Protein AF-A0A2M7RJW5-F1 (afdb_monomer)

Radius of gyration: 34.17 Å; Cα contacts (8 Å, |Δi|>4): 296; chains: 1; bounding box: 87×55×92 Å

Secondary structure (DSSP, 8-state):
------PPP-------------------------------S--HHHHHHHHHHTT--PPPPHHHHHHHHHHHHHHHHHHHHHHHHHHHHHHHHHHHT-HHHHGGG-HHHHHHHHHHS-HHHHHHHHHHHHHHHHHHHHSGGGTTS-HHHHHHHHHHHHHHHHHHHHHTTHHHHHHHHHHTTTTGGGHHHHHHHH-----BTTEEEEEEEEEETTTTEEEEE-TT--EEEEEEEEEEEESS---TT-EEEEEEEEETTEEEEEEEEE--TTTS-THHHHTT--

Organism: NCBI:txid2014248

Foldseek 3Di:
DDDDDDDDDDDPPPDPPDDDPPPPPPPDDDDPPPDDDDDVPDPVVVVVVVCVVVVVDDDDDPVVVVCVVVVLVVVLVVLLVVLLVLLLLQVLLLLQLLLVVLCVLPPLSVVSSVVSRPVVSVVVSLVSLLVSLVSCCVDPNCVPPDSVVSSVVSVVVSVVSSVVVNVVCVVVVVLVCLVVVNPPPCVVVSCVSVPPPQVDQFKFKFAWADDDPVQQWTFTQGLQRDTFIEHEDPQAAEPDDDDHGFIKMFTAGDDPRHTYGNYIDTDDCVSVVVVSRVVSVD

Solvent-accessible surface area (backbone atoms only — not comparable to full-atom values): 16457 Å² total; per-residue (Å²): 138,90,81,78,89,81,87,77,84,85,80,81,77,80,76,78,79,73,80,82,80,77,80,78,78,76,80,69,76,84,77,81,80,80,83,79,80,85,63,94,60,82,57,64,63,59,59,49,52,53,40,57,73,66,62,72,63,76,82,75,58,70,64,60,60,52,48,57,55,50,55,47,53,52,51,51,52,51,50,52,53,49,28,34,52,42,41,21,48,46,52,46,42,50,63,62,63,51,37,66,65,35,44,77,63,42,74,69,15,43,57,54,31,58,72,69,48,64,56,69,51,49,51,50,25,51,51,42,50,51,51,51,44,54,55,48,44,75,38,78,90,36,65,90,57,59,67,67,60,56,47,53,52,50,51,53,52,41,50,54,51,16,54,54,48,58,72,70,49,54,64,57,54,49,41,52,40,22,72,72,58,75,43,62,90,49,25,70,62,41,47,66,49,65,49,74,75,48,84,43,69,43,35,43,53,30,35,29,69,43,73,44,78,89,76,35,35,30,39,24,38,34,67,87,68,48,79,38,41,38,35,46,53,97,82,31,47,67,78,38,87,84,49,72,70,36,37,35,41,31,37,38,40,66,49,101,82,27,32,46,30,52,24,36,33,66,47,55,63,80,74,54,57,54,70,61,54,57,67,50,78,106

Sequence (282 aa):
MKTTERINPVRSSRRGIKPRVRYSFKHSPPQQATGYSASNGINIADKIIDKINTGKVKPESKNTVVFRKISFKIGLGFLVLLAIMVFSLVIFFVIEQSSLSALSFGSKGIIVFLKELPFSWLIFSLLLTVLVTIIVRKYTLAYRKSFKRTLTTMVIILILIGVFFSFTGFQEALAAKAAEGKLGFLKPVYQRALSCDFDRDYLLIGKVISIDKENGIAQVITKDHSKINLTWTPETKIISVPKQGDFFLALGYKQENGFVAQGIRKVTLSAIKNRCFNQALK

Structure (mmCIF, N/CA/C/O backbone):
data_AF-A0A2M7RJW5-F1
#
_entry.id   AF-A0A2M7RJW5-F1
#
loop_
_atom_site.group_PDB
_atom_site.id
_atom_site.type_symbol
_atom_site.label_atom_id
_atom_site.label_alt_id
_atom_site.label_comp_id
_atom_site.label_asym_id
_atom_site.label_entity_id
_atom_site.label_seq_id
_atom_site.pdbx_PDB_ins_code
_atom_site.Cartn_x
_atom_site.Cartn_y
_atom_site.Cartn_z
_atom_site.occupancy
_atom_site.B_iso_or_equiv
_atom_site.auth_seq_id
_atom_site.auth_comp_id
_atom_site.auth_asym_id
_atom_site.auth_atom_id
_atom_site.pdbx_PDB_model_num
ATOM 1 N N . MET A 1 1 ? 31.264 32.965 43.117 1.00 46.03 1 MET A N 1
ATOM 2 C CA . MET A 1 1 ? 30.268 34.048 42.967 1.00 46.03 1 MET A CA 1
ATOM 3 C C . MET A 1 1 ? 29.032 33.677 43.768 1.00 46.03 1 MET A C 1
ATOM 5 O O . MET A 1 1 ? 28.435 32.647 43.495 1.00 46.03 1 MET A O 1
ATOM 9 N N . LYS A 1 2 ? 28.739 34.454 44.817 1.00 56.97 2 LYS A N 1
ATOM 10 C CA . LYS A 1 2 ? 27.543 34.335 45.660 1.00 56.97 2 LYS A CA 1
ATOM 11 C C . LYS A 1 2 ? 26.360 34.947 44.910 1.00 56.97 2 LYS A C 1
ATOM 13 O O . LYS A 1 2 ? 26.492 36.066 44.418 1.00 56.97 2 LYS A O 1
ATOM 18 N N . THR A 1 3 ? 25.217 34.271 44.859 1.00 54.88 3 THR A N 1
ATOM 19 C CA . THR A 1 3 ? 23.964 34.925 44.467 1.00 54.88 3 THR A CA 1
ATOM 20 C C . THR A 1 3 ? 22.834 34.452 45.364 1.00 54.88 3 THR A C 1
ATOM 22 O O . THR A 1 3 ? 22.684 33.271 45.657 1.00 54.88 3 THR A O 1
ATOM 25 N N . THR A 1 4 ? 22.141 35.456 45.867 1.00 60.88 4 THR A N 1
ATOM 26 C CA . THR A 1 4 ? 21.354 35.509 47.085 1.00 60.88 4 THR A CA 1
ATOM 27 C C . THR A 1 4 ? 19.938 34.984 46.875 1.00 60.88 4 THR A C 1
ATOM 29 O O . THR A 1 4 ? 19.325 35.206 45.833 1.00 60.88 4 THR A O 1
ATOM 32 N N . GLU A 1 5 ? 19.425 34.341 47.921 1.00 59.72 5 GLU A N 1
ATOM 33 C CA . GLU A 1 5 ? 18.014 34.080 48.208 1.00 59.72 5 GLU A CA 1
ATOM 34 C C . GLU A 1 5 ? 17.059 35.220 47.810 1.00 59.72 5 GLU A C 1
ATOM 36 O O . GLU A 1 5 ? 17.275 36.388 48.141 1.00 59.72 5 GLU A O 1
ATOM 41 N N . ARG A 1 6 ? 15.911 34.850 47.230 1.00 60.53 6 ARG A N 1
ATOM 42 C CA . ARG A 1 6 ? 14.652 35.585 47.414 1.00 60.53 6 ARG A CA 1
ATOM 43 C C . ARG A 1 6 ? 13.544 34.616 47.803 1.00 60.53 6 ARG A C 1
ATOM 45 O O . ARG A 1 6 ? 13.004 33.888 46.974 1.00 60.53 6 ARG A O 1
ATOM 52 N N . ILE A 1 7 ? 13.212 34.654 49.085 1.00 64.19 7 ILE A N 1
ATOM 53 C CA . ILE A 1 7 ? 12.047 34.015 49.688 1.00 64.19 7 ILE A CA 1
ATOM 54 C C . ILE A 1 7 ? 10.826 34.875 49.337 1.00 64.19 7 ILE A C 1
ATOM 56 O O . ILE A 1 7 ? 10.779 36.059 49.664 1.00 64.19 7 ILE A O 1
ATOM 60 N N . ASN A 1 8 ? 9.847 34.291 48.644 1.00 62.16 8 ASN A N 1
ATOM 61 C CA . ASN A 1 8 ? 8.578 34.950 48.328 1.00 62.16 8 ASN A CA 1
ATOM 62 C C . ASN A 1 8 ? 7.543 34.638 49.426 1.00 62.16 8 ASN A C 1
ATOM 64 O O . ASN A 1 8 ? 7.368 33.465 49.766 1.00 62.16 8 ASN A O 1
ATOM 68 N N . PRO A 1 9 ? 6.833 35.639 49.976 1.00 67.69 9 PRO A N 1
ATOM 69 C CA . PRO A 1 9 ? 5.893 35.414 51.062 1.00 67.69 9 PRO A CA 1
ATOM 70 C C . PRO A 1 9 ? 4.601 34.741 50.586 1.00 67.69 9 PRO A C 1
ATOM 72 O O . PRO A 1 9 ? 3.982 35.100 49.581 1.00 67.69 9 PRO A O 1
ATOM 75 N N . VAL A 1 10 ? 4.186 33.760 51.382 1.00 62.97 10 VAL A N 1
ATOM 76 C CA . VAL A 1 10 ? 2.955 32.980 51.274 1.00 62.97 10 VAL A CA 1
ATOM 77 C C . VAL A 1 10 ? 1.731 33.898 51.393 1.00 62.97 10 VAL A C 1
ATOM 79 O O . VAL A 1 10 ? 1.436 34.435 52.459 1.00 62.97 10 VAL A O 1
ATOM 82 N N . ARG A 1 11 ? 0.971 34.053 50.301 1.00 61.03 11 ARG A N 1
ATOM 83 C CA . ARG A 1 11 ? -0.350 34.704 50.303 1.00 61.03 11 ARG A CA 1
ATOM 84 C C . ARG A 1 11 ? -1.400 33.723 50.835 1.00 61.03 11 ARG A C 1
ATOM 86 O O . ARG A 1 11 ? -1.873 32.843 50.117 1.00 61.03 11 ARG A O 1
ATOM 93 N N . SER A 1 12 ? -1.781 33.887 52.099 1.00 57.94 12 SER A N 1
ATOM 94 C CA . SER A 1 12 ? -2.891 33.180 52.742 1.00 57.94 12 SER A CA 1
ATOM 95 C C . SER A 1 12 ? -4.238 33.672 52.192 1.00 57.94 12 SER A C 1
ATOM 97 O O . SER A 1 12 ? -4.868 34.604 52.689 1.00 57.94 12 SER A O 1
ATOM 99 N N . SER A 1 13 ? -4.705 33.031 51.120 1.00 61.72 13 SER A N 1
ATOM 100 C CA . SER A 1 13 ? -6.059 33.237 50.604 1.00 61.72 13 SER A CA 1
ATOM 101 C C . SER A 1 13 ? -7.075 32.622 51.575 1.00 61.72 13 SER A C 1
ATOM 103 O O . SER A 1 13 ? -7.309 31.410 51.581 1.00 61.72 13 SER A O 1
ATOM 105 N N . ARG A 1 14 ? -7.663 33.474 52.426 1.00 56.47 14 ARG A N 1
ATOM 106 C CA . ARG A 1 14 ? -8.868 33.181 53.213 1.00 56.47 14 ARG A CA 1
ATOM 107 C C . ARG A 1 14 ? -9.979 32.742 52.258 1.00 56.47 14 ARG A C 1
ATOM 109 O O . ARG A 1 14 ? -10.637 33.568 51.630 1.00 56.47 14 ARG A O 1
ATOM 116 N N . ARG A 1 15 ? -10.208 31.431 52.158 1.00 55.50 15 ARG A N 1
ATOM 117 C CA . ARG A 1 15 ? -11.421 30.889 51.540 1.00 55.50 15 ARG A CA 1
ATOM 118 C C . ARG A 1 15 ? -12.598 31.239 52.441 1.00 55.50 15 ARG A C 1
ATOM 120 O O . ARG A 1 15 ? -12.770 30.642 53.499 1.00 55.50 15 ARG A O 1
ATOM 127 N N . GLY A 1 16 ? -13.392 32.214 52.007 1.00 60.47 16 GLY A N 1
ATOM 128 C CA . GLY A 1 16 ? -14.713 32.477 52.560 1.00 60.47 16 GLY A CA 1
ATOM 129 C C . GLY A 1 16 ? -15.551 31.204 52.499 1.00 60.47 16 GLY A C 1
ATOM 130 O O . GLY A 1 16 ? -15.865 30.694 51.421 1.00 60.47 16 GLY A O 1
ATOM 131 N N . ILE A 1 17 ? -15.875 30.673 53.672 1.00 61.59 17 ILE A N 1
ATOM 132 C CA . ILE A 1 17 ? -16.837 29.594 53.850 1.00 61.59 17 ILE A CA 1
ATOM 133 C C . ILE A 1 17 ? -18.192 30.176 53.445 1.00 61.59 17 ILE A C 1
ATOM 135 O O . ILE A 1 17 ? -18.771 30.983 54.170 1.00 61.59 17 ILE A O 1
ATOM 139 N N . LYS A 1 18 ? -18.678 29.823 52.249 1.00 63.62 18 LYS A N 1
ATOM 140 C CA . LYS A 1 18 ? -20.041 30.171 51.838 1.00 63.62 18 LYS A CA 1
ATOM 141 C C . LYS A 1 18 ? -21.024 29.509 52.816 1.00 63.62 18 LYS A C 1
ATOM 143 O O . LYS A 1 18 ? -20.867 28.317 53.096 1.00 63.62 18 LYS A O 1
ATOM 148 N N . PRO A 1 19 ? -22.026 30.239 53.332 1.00 62.38 19 PRO A N 1
ATOM 149 C CA . PRO A 1 19 ? -23.004 29.681 54.252 1.00 62.38 19 PRO A CA 1
ATOM 150 C C . PRO A 1 19 ? -23.750 28.516 53.591 1.00 62.38 19 PRO A C 1
ATOM 152 O O . PRO A 1 19 ? -24.212 28.605 52.453 1.00 62.38 19 PRO A O 1
ATOM 155 N N . ARG A 1 20 ? -23.845 27.400 54.320 1.00 61.41 20 ARG A N 1
ATOM 156 C CA . ARG A 1 20 ? -24.678 26.247 53.964 1.00 61.41 20 ARG A CA 1
ATOM 157 C C . ARG A 1 20 ? -26.135 26.713 53.953 1.00 61.41 20 ARG A C 1
ATOM 159 O O . ARG A 1 20 ? -26.731 26.897 55.011 1.00 61.41 20 ARG A O 1
ATOM 166 N N . VAL A 1 21 ? -26.705 26.894 52.765 1.00 67.19 21 VAL A N 1
ATOM 167 C CA . VAL A 1 21 ? -28.148 27.081 52.591 1.00 67.19 21 VAL A CA 1
ATOM 168 C C . VAL A 1 21 ? -28.828 25.797 53.077 1.00 67.19 21 VAL A C 1
ATOM 170 O O . VAL A 1 21 ? -28.733 24.752 52.433 1.00 67.19 21 VAL A O 1
ATOM 173 N N . ARG A 1 22 ? -29.451 25.845 54.263 1.00 56.50 22 ARG A N 1
ATOM 174 C CA . ARG A 1 22 ? -30.371 24.800 54.726 1.00 56.50 22 ARG A CA 1
ATOM 175 C C . ARG A 1 22 ? -31.606 24.874 53.837 1.00 56.50 22 ARG A C 1
ATOM 177 O O . ARG A 1 22 ? -32.444 25.750 54.019 1.00 56.50 22 ARG A O 1
ATOM 184 N N . TYR A 1 23 ? -31.718 23.956 52.887 1.00 63.53 23 TYR A N 1
ATOM 185 C CA . TYR A 1 23 ? -32.993 23.694 52.236 1.00 63.53 23 TYR A CA 1
ATOM 186 C C . TYR A 1 23 ? -33.921 23.081 53.284 1.00 63.53 23 TYR A C 1
ATOM 188 O O . TYR A 1 23 ? -33.798 21.908 53.631 1.00 63.53 23 TYR A O 1
ATOM 196 N N . SER A 1 24 ? -34.800 23.909 53.846 1.00 58.16 24 SER A N 1
ATOM 197 C CA . SER A 1 24 ? -35.932 23.439 54.634 1.00 58.16 24 SER A CA 1
ATOM 198 C C . SER A 1 24 ? -36.892 22.760 53.663 1.00 58.16 24 SER A C 1
ATOM 200 O O . SER A 1 24 ? -37.617 23.427 52.923 1.00 58.16 24 SER A O 1
ATOM 202 N N . PHE A 1 25 ? -36.827 21.430 53.591 1.00 57.50 25 PHE A N 1
ATOM 203 C CA . PHE A 1 25 ? -37.836 20.632 52.909 1.00 57.50 25 PHE A CA 1
ATOM 204 C C . PHE A 1 25 ? -39.143 20.806 53.683 1.00 57.50 25 PHE A C 1
ATOM 206 O O . PHE A 1 25 ? -39.388 20.145 54.689 1.00 57.50 25 PHE A O 1
ATOM 213 N N . LYS A 1 26 ? -39.976 21.744 53.226 1.00 57.88 26 LYS A N 1
ATOM 214 C CA . LYS A 1 26 ? -41.382 21.806 53.612 1.00 57.88 26 LYS A CA 1
ATOM 215 C C . LYS A 1 26 ? -41.999 20.495 53.126 1.00 57.88 26 LYS A C 1
ATOM 217 O O . LYS A 1 26 ? -42.159 20.298 51.923 1.00 57.88 26 LYS A O 1
ATOM 222 N N . HIS A 1 27 ? -42.257 19.574 54.051 1.00 52.81 27 HIS A N 1
ATOM 223 C CA . HIS A 1 27 ? -43.062 18.390 53.790 1.00 52.81 27 HIS A CA 1
ATOM 224 C C . HIS A 1 27 ? -44.469 18.855 53.415 1.00 52.81 27 HIS A C 1
ATOM 226 O O . HIS A 1 27 ? -45.313 19.080 54.278 1.00 52.81 27 HIS A O 1
ATOM 232 N N . SER A 1 28 ? -44.708 19.048 52.119 1.00 61.12 28 SER A N 1
ATOM 233 C CA . SER A 1 28 ? -46.066 19.068 51.598 1.00 61.12 28 SER A CA 1
ATOM 234 C C . SER A 1 28 ? -46.662 17.679 51.844 1.00 61.12 28 SER A C 1
ATOM 236 O O . SER A 1 28 ? -46.005 16.685 51.513 1.00 61.12 28 SER A O 1
ATOM 238 N N . PRO A 1 29 ? -47.856 17.582 52.451 1.00 62.34 29 PRO A N 1
ATOM 239 C CA . PRO A 1 29 ? -48.518 16.303 52.651 1.00 62.34 29 PRO A CA 1
ATOM 240 C C . PRO A 1 29 ? -48.722 15.611 51.296 1.00 62.34 29 PRO A C 1
ATOM 242 O O . PRO A 1 29 ? -48.912 16.295 50.284 1.00 62.34 29 PRO A O 1
ATOM 245 N N . PRO A 1 30 ? -48.652 14.270 51.253 1.00 54.84 30 PRO A N 1
ATOM 246 C CA . PRO A 1 30 ? -48.806 13.520 50.019 1.00 54.84 30 PRO A CA 1
ATOM 247 C C . PRO A 1 30 ? -50.194 13.800 49.447 1.00 54.84 30 PRO A C 1
ATOM 249 O O . PRO A 1 30 ? -51.207 13.370 49.997 1.00 54.84 30 PRO A O 1
ATOM 252 N N . GLN A 1 31 ? -50.240 14.541 48.341 1.00 56.03 31 GLN A N 1
ATOM 253 C CA . GLN A 1 31 ? -51.435 14.599 47.517 1.00 56.03 31 GLN A CA 1
ATOM 254 C C . GLN A 1 31 ? -51.661 13.188 46.983 1.00 56.03 31 GLN A C 1
ATOM 256 O O . GLN A 1 31 ? -50.859 12.661 46.210 1.00 56.03 31 GLN A O 1
ATOM 261 N N . GLN A 1 32 ? -52.729 12.559 47.467 1.00 52.16 32 GLN A N 1
ATOM 262 C CA . GLN A 1 32 ? -53.231 11.291 46.968 1.00 52.16 32 GLN A CA 1
ATOM 263 C C . GLN A 1 32 ? -53.686 11.508 45.523 1.00 52.16 32 GLN A C 1
ATOM 265 O O . GLN A 1 32 ? -54.825 11.888 45.261 1.00 52.16 32 GLN A O 1
ATOM 270 N N . ALA A 1 33 ? -52.765 11.305 44.581 1.00 53.38 33 ALA A N 1
ATOM 271 C CA . ALA A 1 33 ? -53.068 11.207 43.164 1.00 53.38 33 ALA A CA 1
ATOM 272 C C . ALA A 1 33 ? -53.814 9.888 42.932 1.00 53.38 33 ALA A C 1
ATOM 274 O O . ALA A 1 33 ? -53.232 8.850 42.619 1.00 53.38 33 ALA A O 1
ATOM 275 N N . THR A 1 34 ? -55.120 9.928 43.165 1.00 62.00 34 THR A N 1
ATOM 276 C CA . THR A 1 34 ? -56.060 8.913 42.712 1.00 62.00 34 THR A CA 1
ATOM 277 C C . THR A 1 34 ? -56.229 9.078 41.202 1.00 62.00 34 THR A C 1
ATOM 279 O O . THR A 1 34 ? -56.501 10.171 40.712 1.00 62.00 34 THR A O 1
ATOM 282 N N . GLY A 1 35 ? -56.025 7.995 40.449 1.00 55.84 35 GLY A N 1
ATOM 283 C CA . GLY A 1 35 ? -56.394 7.940 39.033 1.00 55.84 35 GLY A CA 1
ATOM 284 C C . GLY A 1 35 ? -55.241 7.966 38.030 1.00 55.84 35 GLY A C 1
ATOM 285 O O . GLY A 1 35 ? -55.236 8.786 37.120 1.00 55.84 35 GLY A O 1
ATOM 286 N N . TYR A 1 36 ? -54.311 7.012 38.122 1.00 54.34 36 TYR A N 1
ATOM 287 C CA . TYR A 1 36 ? -53.657 6.487 36.920 1.00 54.34 36 TYR A CA 1
ATOM 288 C C . TYR A 1 36 ? -54.155 5.064 36.686 1.00 54.34 36 TYR A C 1
ATOM 290 O O . TYR A 1 36 ? -53.762 4.124 37.375 1.00 54.34 36 TYR A O 1
ATOM 298 N N . SER A 1 37 ? -55.079 4.946 35.731 1.00 50.69 37 SER A N 1
ATOM 299 C CA . SER A 1 37 ? -55.611 3.682 35.235 1.00 50.69 37 SER A CA 1
ATOM 300 C C . SER A 1 37 ? -54.490 2.765 34.768 1.00 50.69 37 SER A C 1
ATOM 302 O O . SER A 1 37 ? -53.610 3.156 33.999 1.00 50.69 37 SER A O 1
ATOM 304 N N . ALA A 1 38 ? -54.579 1.524 35.233 1.00 54.66 38 ALA A N 1
ATOM 305 C CA . ALA A 1 38 ? -53.725 0.407 34.892 1.00 54.66 38 ALA A CA 1
ATOM 306 C C . ALA A 1 38 ? -53.656 0.194 33.372 1.00 54.66 38 ALA A C 1
ATOM 308 O O . ALA A 1 38 ? -54.513 -0.450 32.770 1.00 54.66 38 ALA A O 1
ATOM 309 N N . SER A 1 39 ? -52.590 0.690 32.746 1.00 55.41 39 SER A N 1
ATOM 310 C CA . SER A 1 39 ? -52.074 0.022 31.560 1.00 55.41 39 SER A CA 1
ATOM 311 C C . SER A 1 39 ? -51.357 -1.231 32.063 1.00 55.41 39 SER A C 1
ATOM 313 O O . SER A 1 39 ? -50.429 -1.116 32.862 1.00 55.41 39 SER A O 1
ATOM 315 N N . ASN A 1 40 ? -51.760 -2.414 31.595 1.00 61.66 40 ASN A N 1
ATOM 316 C CA . ASN A 1 40 ? -51.101 -3.712 31.832 1.00 61.66 40 ASN A CA 1
ATOM 317 C C . ASN A 1 40 ? -49.672 -3.793 31.230 1.00 61.66 40 ASN A C 1
ATOM 319 O O . ASN A 1 40 ? -49.175 -4.865 30.887 1.00 61.66 40 ASN A O 1
ATOM 323 N N . GLY A 1 41 ? -48.991 -2.656 31.071 1.00 64.31 41 GLY A N 1
ATOM 324 C CA . GLY A 1 41 ? -47.573 -2.573 30.783 1.00 64.31 41 GLY A CA 1
ATOM 325 C C . GLY A 1 41 ? -46.802 -2.739 32.083 1.00 64.31 41 GLY A C 1
ATOM 326 O O . GLY A 1 41 ? -46.971 -1.960 33.012 1.00 64.31 41 GLY A O 1
ATOM 327 N N . ILE A 1 42 ? -45.959 -3.766 32.146 1.00 72.44 42 ILE A N 1
ATOM 328 C CA . ILE A 1 42 ? -45.020 -4.023 33.243 1.00 72.44 42 ILE A CA 1
ATOM 329 C C . ILE A 1 42 ? -44.400 -2.696 33.713 1.00 72.44 42 ILE A C 1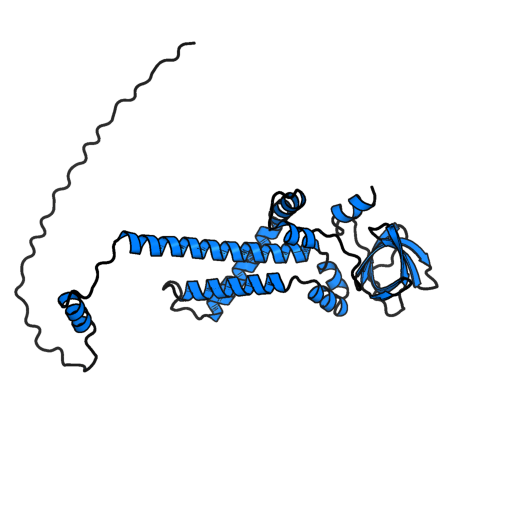
ATOM 331 O O . ILE A 1 42 ? -43.583 -2.109 32.999 1.00 72.44 42 ILE A O 1
ATOM 335 N N . ASN A 1 43 ? -44.763 -2.242 34.914 1.00 84.56 43 ASN A N 1
ATOM 336 C CA . ASN A 1 43 ? -44.210 -1.028 35.500 1.00 84.56 43 ASN A CA 1
ATOM 337 C C . ASN A 1 43 ? -42.718 -1.258 35.772 1.00 84.56 43 ASN A C 1
ATOM 339 O O . ASN A 1 43 ? -42.317 -1.955 36.707 1.00 84.56 43 ASN A O 1
ATOM 343 N N . ILE A 1 44 ? -41.865 -0.707 34.908 1.00 87.12 44 ILE A N 1
ATOM 344 C CA . ILE A 1 44 ? -40.405 -0.829 35.023 1.00 87.12 44 ILE A CA 1
ATOM 345 C C . ILE A 1 44 ? -39.938 -0.233 36.361 1.00 87.12 44 ILE A C 1
ATOM 347 O O . ILE A 1 44 ? -38.995 -0.745 36.959 1.00 87.12 44 ILE A O 1
ATOM 351 N N . ALA A 1 45 ? -40.636 0.799 36.847 1.00 86.88 45 ALA A N 1
ATOM 352 C CA . ALA A 1 45 ? -40.395 1.432 38.138 1.00 86.88 45 ALA A CA 1
ATOM 353 C C . ALA A 1 45 ? -40.560 0.447 39.304 1.00 86.88 45 ALA A C 1
ATOM 355 O O . ALA A 1 45 ? -39.624 0.284 40.086 1.00 86.88 45 ALA A O 1
ATOM 356 N N . ASP A 1 46 ? -41.679 -0.281 39.355 1.00 88.88 46 ASP A N 1
ATOM 357 C CA . ASP A 1 46 ? -41.946 -1.261 40.413 1.00 88.88 46 ASP A CA 1
ATOM 358 C C . ASP A 1 46 ? -40.899 -2.384 40.392 1.00 88.88 46 ASP A C 1
ATOM 360 O O . ASP A 1 46 ? -40.343 -2.733 41.429 1.00 88.88 46 ASP A O 1
ATOM 364 N N . LYS A 1 47 ? -40.488 -2.858 39.203 1.00 88.44 47 LYS A N 1
ATOM 365 C CA . LYS A 1 47 ? -39.377 -3.825 39.061 1.00 88.44 47 LYS A CA 1
ATOM 366 C C . LYS A 1 47 ? -38.020 -3.293 39.533 1.00 88.44 47 LYS A C 1
ATOM 368 O O . LYS A 1 47 ? -37.172 -4.087 39.946 1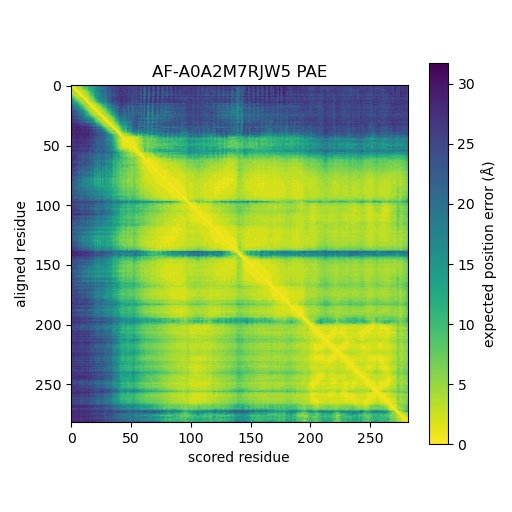.00 88.44 47 LYS A O 1
ATOM 373 N N . ILE A 1 48 ? -37.764 -1.991 39.412 1.00 86.06 48 ILE A N 1
ATOM 374 C CA . ILE A 1 48 ? -36.523 -1.373 39.897 1.00 86.06 48 ILE A CA 1
ATOM 375 C C . ILE A 1 48 ? -36.568 -1.253 41.422 1.00 86.06 48 ILE A C 1
ATOM 377 O O . ILE A 1 48 ? -35.599 -1.640 42.072 1.00 86.06 48 ILE A O 1
ATOM 381 N N . ILE A 1 49 ? -37.685 -0.784 41.987 1.00 90.56 49 ILE A N 1
ATOM 382 C CA . ILE A 1 49 ? -37.881 -0.654 43.439 1.00 90.56 49 ILE A CA 1
ATOM 383 C C . ILE A 1 49 ? -37.779 -2.021 44.115 1.00 90.56 49 ILE A C 1
ATOM 385 O O . ILE A 1 49 ? -37.048 -2.171 45.089 1.00 90.56 49 ILE A O 1
ATOM 389 N N . ASP A 1 50 ? -38.409 -3.044 43.547 1.00 92.25 50 ASP A N 1
ATOM 390 C CA . ASP A 1 50 ? -38.391 -4.396 44.101 1.00 92.25 50 ASP A CA 1
ATOM 391 C C . ASP A 1 50 ? -36.975 -5.014 44.066 1.00 92.25 50 ASP A C 1
ATOM 393 O O . ASP A 1 50 ? -36.520 -5.660 45.013 1.00 92.25 50 ASP A O 1
ATOM 397 N N . LYS A 1 51 ? -36.183 -4.719 43.022 1.00 88.56 51 LYS A N 1
ATOM 398 C CA . LYS A 1 51 ? -34.754 -5.091 42.966 1.00 88.56 51 LYS A CA 1
ATOM 399 C C . LYS A 1 51 ? -33.888 -4.350 43.985 1.00 88.56 51 LYS A C 1
ATOM 401 O O . LYS A 1 51 ? -32.922 -4.934 44.478 1.00 88.56 51 LYS A O 1
ATOM 406 N N . ILE A 1 52 ? -34.197 -3.085 44.270 1.00 88.62 52 ILE A N 1
ATOM 407 C CA . ILE A 1 52 ? -33.507 -2.289 45.295 1.00 88.62 52 ILE A CA 1
ATOM 408 C C . ILE A 1 52 ? -33.833 -2.852 46.684 1.00 88.62 52 ILE A C 1
ATOM 410 O O . ILE A 1 52 ? -32.916 -3.125 47.456 1.00 88.62 52 ILE A O 1
ATOM 414 N N . ASN A 1 53 ? -35.114 -3.107 46.961 1.00 91.62 53 ASN A N 1
ATOM 415 C CA . ASN A 1 53 ? -35.594 -3.603 48.251 1.00 91.62 53 ASN A CA 1
ATOM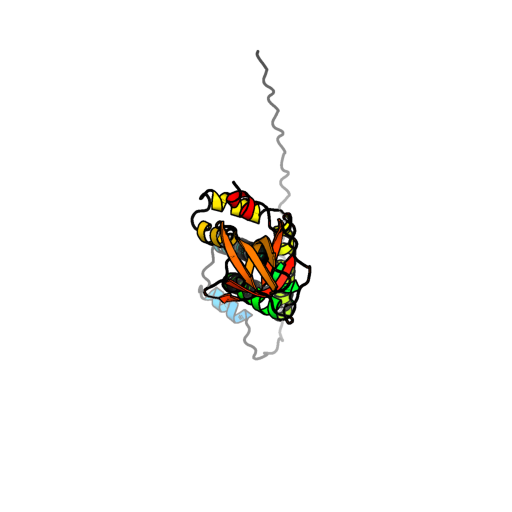 416 C C . ASN A 1 53 ? -35.107 -5.025 48.552 1.00 91.62 53 ASN A C 1
ATOM 418 O O . ASN A 1 53 ? -34.757 -5.328 49.687 1.00 91.62 53 ASN A O 1
ATOM 422 N N . THR A 1 54 ? -35.002 -5.887 47.536 1.00 94.38 54 THR A N 1
ATOM 423 C CA . THR A 1 54 ? -34.463 -7.251 47.697 1.00 94.38 54 THR A CA 1
ATOM 424 C C . THR A 1 54 ? -32.946 -7.297 47.925 1.00 94.38 54 THR A C 1
ATOM 426 O O . THR A 1 54 ? -32.385 -8.388 48.022 1.00 94.38 54 THR A O 1
ATOM 429 N N . GLY A 1 55 ? -32.247 -6.152 47.968 1.00 86.38 55 GLY A N 1
ATOM 430 C CA . GLY A 1 55 ? -30.796 -6.095 48.183 1.00 86.38 55 GLY A CA 1
ATOM 431 C C . GLY A 1 55 ? -29.977 -6.752 47.064 1.00 86.38 55 GLY A C 1
ATOM 432 O O . GLY A 1 55 ? -28.770 -6.945 47.197 1.00 86.38 55 GLY A O 1
ATOM 433 N N . LYS A 1 56 ? -30.614 -7.093 45.934 1.00 86.81 56 LYS A N 1
ATOM 434 C CA . LYS A 1 56 ? -29.971 -7.764 44.793 1.00 86.81 56 LYS A CA 1
ATOM 435 C C . LYS A 1 56 ? -29.082 -6.820 43.977 1.00 86.81 56 LYS A C 1
ATOM 437 O O . LYS A 1 56 ? -28.325 -7.281 43.121 1.00 86.81 56 LYS A O 1
ATOM 442 N N . VAL A 1 57 ? -29.148 -5.509 44.224 1.00 86.75 57 VAL A N 1
ATOM 443 C CA . VAL A 1 57 ? -28.284 -4.513 43.579 1.00 86.75 57 VAL A CA 1
ATOM 444 C C . VAL A 1 57 ? -26.959 -4.430 44.336 1.00 86.75 57 VAL A C 1
ATOM 446 O O . VAL A 1 57 ? -26.835 -3.701 45.317 1.00 86.75 57 VAL A O 1
ATOM 449 N N . LYS A 1 58 ? -25.943 -5.164 43.865 1.00 85.44 58 LYS A N 1
ATOM 450 C CA . LYS A 1 58 ? -24.566 -4.975 44.342 1.00 85.44 58 LYS A CA 1
ATOM 451 C C . LYS A 1 58 ? -24.108 -3.555 43.967 1.00 85.44 58 LYS A C 1
ATOM 453 O O . LYS A 1 58 ? -24.090 -3.246 42.774 1.00 85.44 58 LYS A O 1
ATOM 458 N N . PRO A 1 59 ? -23.743 -2.688 44.930 1.00 85.25 59 PRO A N 1
ATOM 459 C CA . PRO A 1 59 ? -23.228 -1.364 44.611 1.00 85.25 59 PRO A CA 1
ATOM 460 C C . PRO A 1 59 ? -21.901 -1.507 43.856 1.00 85.25 59 PRO A C 1
ATOM 462 O O . PRO A 1 59 ? -20.923 -2.029 44.389 1.00 85.25 59 PRO A O 1
ATOM 465 N N . GLU A 1 60 ? -21.856 -1.061 42.599 1.00 89.31 60 GLU A N 1
ATOM 466 C CA . GLU A 1 60 ? -20.589 -0.971 41.873 1.00 89.31 60 GLU A CA 1
ATOM 467 C C . GLU A 1 60 ? -19.732 0.153 42.468 1.00 89.31 60 GLU A C 1
ATOM 469 O O . GLU A 1 60 ? -20.211 1.262 42.728 1.00 89.31 60 GLU A O 1
ATOM 474 N N . SER A 1 61 ? -18.439 -0.112 42.670 1.00 94.56 61 SER A N 1
ATOM 475 C CA . SER A 1 61 ? -17.514 0.929 43.114 1.00 94.56 61 SER A CA 1
ATOM 476 C C . SER A 1 61 ? -17.424 2.039 42.056 1.00 94.56 61 SER A C 1
ATOM 478 O O . SER A 1 61 ? -17.365 1.774 40.851 1.00 94.56 61 SER A O 1
ATOM 480 N N . LYS A 1 62 ? -17.364 3.304 42.493 1.00 93.94 62 LYS A N 1
ATOM 481 C CA . LYS A 1 62 ? -17.224 4.459 41.583 1.00 93.94 62 LYS A CA 1
ATOM 482 C C . LYS A 1 62 ? -16.008 4.308 40.657 1.00 93.94 62 LYS A C 1
ATOM 484 O O . LYS A 1 62 ? -16.063 4.705 39.493 1.00 93.94 62 LYS A O 1
ATOM 489 N N . ASN A 1 63 ? -14.943 3.680 41.155 1.00 95.50 63 ASN A N 1
ATOM 490 C CA . ASN A 1 63 ? -13.694 3.484 40.426 1.00 95.50 63 ASN A CA 1
ATOM 491 C C . ASN A 1 63 ? -13.865 2.531 39.235 1.00 95.50 63 ASN A C 1
ATOM 493 O O . ASN A 1 63 ? -13.338 2.817 38.161 1.00 95.50 63 ASN A O 1
ATOM 497 N N . THR A 1 64 ? -14.653 1.457 39.369 1.00 93.62 64 THR A N 1
ATOM 498 C CA . THR A 1 64 ? -14.902 0.506 38.270 1.00 93.62 64 THR A CA 1
ATOM 499 C C . THR A 1 64 ? -15.649 1.175 37.115 1.00 93.62 64 THR A C 1
ATOM 501 O O . THR A 1 64 ? -15.296 0.994 35.947 1.00 93.62 64 THR A O 1
ATOM 504 N N . VAL A 1 65 ? -16.635 2.021 37.431 1.00 91.75 65 VAL A N 1
ATOM 505 C CA . VAL A 1 65 ? -17.415 2.772 36.433 1.00 91.75 65 VAL A CA 1
ATOM 506 C C . VAL A 1 65 ? -16.546 3.791 35.690 1.00 91.75 65 VAL A C 1
ATOM 508 O O . VAL A 1 65 ? -16.658 3.928 34.469 1.00 91.75 65 VAL A O 1
ATOM 511 N N . VAL A 1 66 ? -15.670 4.509 36.404 1.00 95.19 66 VAL A N 1
ATOM 512 C CA . VAL A 1 66 ? -14.742 5.482 35.803 1.00 95.19 66 VAL A CA 1
ATOM 513 C C . VAL A 1 66 ? -13.709 4.775 34.927 1.00 95.19 66 VAL A C 1
ATOM 515 O O . VAL A 1 66 ? -13.542 5.152 33.764 1.00 95.19 66 VAL A O 1
ATOM 518 N N . PHE A 1 67 ? -13.081 3.711 35.435 1.00 95.81 67 PHE A N 1
ATOM 519 C CA . PHE A 1 67 ? -12.091 2.934 34.693 1.00 95.81 67 PHE A CA 1
ATOM 520 C C . PHE A 1 67 ? -12.671 2.381 33.389 1.00 95.81 67 PHE A C 1
ATOM 522 O O . PHE A 1 67 ? -12.071 2.570 32.336 1.00 95.81 67 PHE A O 1
ATOM 529 N N . ARG A 1 68 ? -13.886 1.812 33.419 1.00 91.62 68 ARG A N 1
ATOM 530 C CA . ARG A 1 68 ? -14.578 1.290 32.226 1.00 91.62 68 ARG A CA 1
ATOM 531 C C . ARG A 1 68 ? -14.787 2.346 31.136 1.00 91.62 68 ARG A C 1
ATOM 533 O O . ARG A 1 68 ? -14.733 2.026 29.952 1.00 91.62 68 ARG A O 1
ATOM 540 N N . LYS A 1 69 ? -15.044 3.604 31.506 1.00 92.12 69 LYS A N 1
ATOM 541 C CA . LYS A 1 69 ? -15.210 4.704 30.539 1.00 92.12 69 LYS A CA 1
ATOM 542 C C . LYS A 1 69 ? -13.873 5.152 29.952 1.00 92.12 69 LYS A C 1
ATOM 544 O O . LYS A 1 69 ? -13.807 5.446 28.760 1.00 92.12 69 LYS A O 1
ATOM 549 N N . ILE A 1 70 ? -12.833 5.228 30.781 1.00 95.44 70 ILE A N 1
ATOM 550 C CA . ILE A 1 70 ? -11.493 5.660 30.366 1.00 95.44 70 ILE A CA 1
ATOM 551 C C . ILE A 1 70 ? -10.847 4.601 29.471 1.00 95.44 70 ILE A C 1
ATOM 553 O O . ILE A 1 70 ? -10.440 4.926 28.357 1.00 95.44 70 ILE A O 1
ATOM 557 N N . SER A 1 71 ? -10.824 3.340 29.913 1.00 95.00 71 SER A N 1
ATOM 558 C CA . SER A 1 71 ? -10.248 2.226 29.152 1.00 95.00 71 SER A CA 1
ATOM 559 C C . SER A 1 71 ? -10.910 2.082 27.788 1.00 95.00 71 SER A C 1
ATOM 561 O O . SER A 1 71 ? -10.228 1.873 26.790 1.00 95.00 71 SER A O 1
ATOM 563 N N . PHE A 1 72 ? -12.223 2.302 27.718 1.00 92.25 72 PHE A N 1
ATOM 564 C CA . PHE A 1 72 ? -12.946 2.295 26.459 1.00 92.25 72 PHE A CA 1
ATOM 565 C C . PHE A 1 72 ? -12.497 3.400 25.495 1.00 92.25 72 PHE A C 1
ATOM 567 O O . PHE A 1 72 ? -12.236 3.123 24.328 1.00 92.25 72 PHE A O 1
ATOM 574 N N . LYS A 1 73 ? -12.396 4.651 25.965 1.00 93.69 73 LYS A N 1
ATOM 575 C CA . LYS A 1 73 ? -11.963 5.777 25.120 1.00 93.69 73 LYS A CA 1
ATOM 576 C C . LYS A 1 73 ? -10.537 5.578 24.613 1.00 93.69 73 LYS A C 1
ATOM 578 O O . LYS A 1 73 ? -10.283 5.808 23.435 1.00 93.69 73 LYS A O 1
ATOM 583 N N . ILE A 1 74 ? -9.640 5.130 25.492 1.00 96.69 74 ILE A N 1
ATOM 584 C CA . ILE A 1 74 ? -8.245 4.841 25.143 1.00 96.69 74 ILE A CA 1
ATOM 585 C C . ILE A 1 74 ? -8.185 3.689 24.140 1.00 96.69 74 ILE A C 1
ATOM 587 O O . ILE A 1 74 ? -7.558 3.833 23.097 1.00 96.69 74 ILE A O 1
ATOM 591 N N . GLY A 1 75 ? -8.886 2.584 24.406 1.00 96.31 75 GLY A N 1
ATOM 592 C CA . GLY A 1 75 ? -8.919 1.423 23.517 1.00 96.31 75 GLY A CA 1
ATOM 593 C C . GLY A 1 75 ? -9.493 1.752 22.140 1.00 96.31 75 GLY A C 1
ATOM 594 O O . GLY A 1 75 ? -8.929 1.350 21.128 1.00 96.31 75 GLY A O 1
ATOM 595 N N . LEU A 1 76 ? -10.567 2.545 22.083 1.00 95.69 76 LEU A N 1
ATOM 596 C CA . LEU A 1 76 ? -11.142 3.008 20.822 1.00 95.69 76 LEU A CA 1
ATOM 597 C C . LEU A 1 76 ? -10.176 3.923 20.059 1.00 95.69 76 LEU A C 1
ATOM 599 O O . LEU A 1 76 ? -9.979 3.728 18.863 1.00 95.69 76 LEU A O 1
ATOM 603 N N . GLY A 1 77 ? -9.561 4.895 20.739 1.00 96.00 77 GLY A N 1
ATOM 604 C CA . GLY A 1 77 ? -8.575 5.789 20.130 1.00 96.00 77 GLY A CA 1
ATOM 605 C C . GLY A 1 77 ? -7.364 5.029 19.591 1.00 96.00 77 GLY A C 1
ATOM 606 O O . GLY A 1 77 ? -6.943 5.264 18.462 1.00 96.00 77 GLY A O 1
ATOM 607 N N . PHE A 1 78 ? -6.862 4.059 20.358 1.00 97.50 78 PHE A N 1
ATOM 608 C CA . PHE A 1 78 ? -5.774 3.179 19.944 1.00 97.50 78 PHE A CA 1
ATOM 609 C C . PHE A 1 78 ? -6.150 2.336 18.721 1.00 97.50 78 PHE A C 1
ATOM 611 O O . PHE A 1 78 ? -5.365 2.242 17.784 1.00 97.50 78 PHE A O 1
ATOM 618 N N . LEU A 1 79 ? -7.359 1.770 18.685 1.00 97.12 79 LEU A N 1
ATOM 619 C CA . LEU A 1 79 ? -7.819 0.964 17.554 1.00 97.12 79 LEU A CA 1
ATOM 620 C C . LEU A 1 79 ? -7.967 1.796 16.270 1.00 97.12 79 LEU A C 1
ATOM 622 O O . LEU A 1 79 ? -7.587 1.339 15.194 1.00 97.12 79 LEU A O 1
ATOM 626 N N . VAL A 1 80 ? -8.477 3.028 16.381 1.00 96.31 80 VAL A N 1
ATOM 627 C CA . VAL A 1 80 ? -8.549 3.979 15.259 1.00 96.31 80 VAL A CA 1
ATOM 628 C C . VAL A 1 80 ? -7.148 4.345 14.772 1.00 96.31 80 VAL A C 1
ATOM 630 O O . VAL A 1 80 ? -6.889 4.295 13.571 1.00 96.31 80 VAL A O 1
ATOM 633 N N . LEU A 1 81 ? -6.234 4.665 15.692 1.00 96.31 81 LEU A N 1
ATOM 634 C CA . LEU A 1 81 ? -4.843 4.973 15.363 1.00 96.31 81 LEU A CA 1
ATOM 635 C C . LEU A 1 81 ? -4.166 3.795 14.652 1.00 96.31 81 LEU A C 1
ATOM 637 O O . LEU A 1 81 ? -3.511 3.988 13.631 1.00 96.31 81 LEU A O 1
ATOM 641 N N . LEU A 1 82 ? -4.375 2.573 15.145 1.00 97.06 82 LEU A N 1
ATOM 642 C CA . LEU A 1 82 ? -3.856 1.354 14.533 1.00 97.06 82 LEU A CA 1
ATOM 643 C C . LEU A 1 82 ? -4.404 1.160 13.112 1.00 97.06 82 LEU A C 1
ATOM 645 O O . LEU A 1 82 ? -3.631 0.883 12.199 1.00 97.06 82 LEU A O 1
ATOM 649 N N . ALA A 1 83 ? -5.710 1.354 12.902 1.00 97.00 83 ALA A N 1
ATOM 650 C CA . ALA A 1 83 ? -6.325 1.255 11.579 1.00 97.00 83 ALA A CA 1
ATOM 651 C C . ALA A 1 83 ? -5.715 2.261 10.585 1.00 97.00 83 ALA A C 1
ATOM 653 O O . ALA A 1 83 ? -5.398 1.888 9.454 1.00 97.00 83 ALA A O 1
ATOM 654 N N . ILE A 1 84 ? -5.489 3.504 11.029 1.00 96.50 84 ILE A N 1
ATOM 655 C CA . ILE A 1 84 ? -4.823 4.556 10.246 1.00 96.50 84 ILE A CA 1
ATOM 656 C C . ILE A 1 84 ? -3.382 4.160 9.915 1.00 96.50 84 ILE A C 1
ATOM 658 O O . ILE A 1 84 ? -2.974 4.282 8.762 1.00 96.50 84 ILE A O 1
ATOM 662 N N . MET A 1 85 ? -2.612 3.662 10.888 1.00 95.50 85 MET A N 1
ATOM 663 C CA . MET A 1 85 ? -1.222 3.250 10.660 1.00 95.50 85 MET A CA 1
ATOM 664 C C . MET A 1 85 ? -1.120 2.106 9.648 1.00 95.50 85 MET A C 1
ATOM 666 O O . MET A 1 85 ? -0.295 2.172 8.740 1.00 95.50 85 MET A O 1
ATOM 670 N N . VAL A 1 86 ? -1.972 1.083 9.771 1.00 96.06 86 VAL A N 1
ATOM 671 C CA . VAL A 1 86 ? -2.017 -0.043 8.824 1.00 96.06 86 VAL A CA 1
ATOM 672 C C . VAL A 1 86 ? -2.422 0.437 7.432 1.00 96.06 86 VAL A C 1
ATOM 674 O O . VAL A 1 86 ? -1.836 0.019 6.439 1.00 96.06 86 VAL A O 1
ATOM 677 N N . PHE A 1 87 ? -3.401 1.334 7.332 1.00 96.38 87 PHE A N 1
ATOM 678 C CA . PHE A 1 87 ? -3.822 1.860 6.038 1.00 96.38 87 PHE A CA 1
ATOM 679 C C . PHE A 1 87 ? -2.749 2.741 5.382 1.00 96.38 87 PHE A C 1
ATOM 681 O O . PHE A 1 87 ? -2.479 2.618 4.190 1.00 96.38 87 PHE A O 1
ATOM 688 N N . SER A 1 88 ? -2.086 3.590 6.167 1.00 95.62 88 SER A N 1
ATOM 689 C CA . SER A 1 88 ? -0.939 4.377 5.710 1.00 95.62 88 SER A CA 1
ATOM 690 C C . SER A 1 88 ? 0.195 3.474 5.211 1.00 95.62 88 SER A C 1
ATOM 692 O O . SER A 1 88 ? 0.809 3.779 4.192 1.00 95.62 88 SER A O 1
ATOM 694 N N . LEU A 1 89 ? 0.418 2.328 5.862 1.00 94.38 89 LEU A N 1
ATOM 695 C CA . LEU A 1 89 ? 1.363 1.319 5.394 1.00 94.38 89 LEU A CA 1
ATOM 696 C C . LEU A 1 89 ? 0.951 0.746 4.027 1.00 94.38 89 LEU A C 1
ATOM 698 O O . LEU A 1 89 ? 1.799 0.626 3.152 1.00 94.38 89 LEU A O 1
ATOM 702 N N . VAL A 1 90 ? -0.335 0.450 3.796 1.00 94.94 90 VAL A N 1
ATOM 703 C CA . VAL A 1 90 ? -0.829 0.012 2.472 1.00 94.94 90 VAL A CA 1
ATOM 704 C C . VAL A 1 90 ? -0.515 1.053 1.397 1.00 94.94 90 VAL A C 1
ATOM 706 O O . VAL A 1 90 ? 0.003 0.692 0.343 1.00 94.94 90 VAL A O 1
ATOM 709 N N . ILE A 1 91 ? -0.769 2.337 1.667 1.00 93.81 91 ILE A N 1
ATOM 710 C CA . ILE A 1 91 ? -0.423 3.421 0.734 1.00 93.81 91 ILE A CA 1
ATOM 711 C C . ILE A 1 91 ? 1.086 3.451 0.478 1.00 93.81 91 ILE A C 1
ATOM 713 O O . ILE A 1 91 ? 1.505 3.550 -0.672 1.00 93.81 91 ILE A O 1
ATOM 717 N N . PHE A 1 92 ? 1.901 3.316 1.525 1.00 92.56 92 PHE A N 1
ATOM 718 C CA . PHE A 1 92 ? 3.354 3.263 1.394 1.00 92.56 92 PHE A CA 1
ATOM 719 C C . PHE A 1 92 ? 3.811 2.117 0.480 1.00 92.56 92 PHE A C 1
ATOM 721 O O . PHE A 1 92 ? 4.612 2.352 -0.418 1.00 92.56 92 PHE A O 1
ATOM 728 N N . PHE A 1 93 ? 3.254 0.910 0.626 1.00 91.19 93 PHE A N 1
ATOM 729 C CA . PHE A 1 93 ? 3.537 -0.207 -0.285 1.00 91.19 93 PHE A CA 1
ATOM 730 C C . PHE A 1 93 ? 3.163 0.114 -1.737 1.00 91.19 93 PHE A C 1
ATOM 732 O O . PHE A 1 93 ? 3.940 -0.167 -2.645 1.00 91.19 93 PHE A O 1
ATOM 739 N N . VAL A 1 94 ? 1.996 0.728 -1.956 1.00 90.88 94 VAL A N 1
ATOM 740 C CA . VAL A 1 94 ? 1.527 1.113 -3.296 1.00 90.88 94 VAL A CA 1
ATOM 741 C C . VAL A 1 94 ? 2.459 2.135 -3.950 1.00 90.88 94 VAL A C 1
ATOM 743 O O . VAL A 1 94 ? 2.747 2.031 -5.141 1.00 90.88 94 VAL A O 1
ATOM 746 N N . ILE A 1 95 ? 2.939 3.112 -3.179 1.00 88.69 95 ILE A N 1
ATOM 747 C CA . ILE A 1 95 ? 3.854 4.145 -3.671 1.00 88.69 95 ILE A CA 1
ATOM 748 C C . ILE A 1 95 ? 5.248 3.553 -3.927 1.00 88.69 95 ILE A C 1
ATOM 750 O O . ILE A 1 95 ? 5.830 3.807 -4.981 1.00 88.69 95 ILE A O 1
ATOM 754 N N . GLU A 1 96 ? 5.778 2.749 -3.001 1.00 85.94 96 GLU A N 1
ATOM 755 C CA . GLU A 1 96 ? 7.170 2.285 -3.058 1.00 85.94 96 GLU A CA 1
ATOM 756 C C . GLU A 1 96 ? 7.396 1.187 -4.105 1.00 85.94 96 GLU A C 1
ATOM 758 O O . GLU A 1 96 ? 8.420 1.187 -4.788 1.00 85.94 96 GLU A O 1
ATOM 763 N N . GLN A 1 97 ? 6.430 0.287 -4.314 1.00 81.38 97 GLN A N 1
ATOM 764 C CA . GLN A 1 97 ? 6.588 -0.838 -5.246 1.00 81.38 97 GLN A CA 1
ATOM 765 C C . GLN A 1 97 ? 6.532 -0.440 -6.729 1.00 81.38 97 GLN A C 1
ATOM 767 O O . GLN A 1 97 ? 6.530 -1.307 -7.598 1.00 81.38 97 GLN A O 1
ATOM 772 N N . SER A 1 98 ? 6.489 0.858 -7.060 1.00 73.31 98 SER A N 1
ATOM 773 C CA . SER A 1 98 ? 6.377 1.360 -8.441 1.00 73.31 98 SER A CA 1
ATOM 774 C C . SER A 1 98 ? 5.185 0.779 -9.221 1.00 73.31 98 SER A C 1
ATOM 776 O O . SER A 1 98 ? 5.089 0.964 -10.436 1.00 73.31 98 SER A O 1
ATOM 778 N N . SER A 1 99 ? 4.242 0.125 -8.538 1.00 79.62 99 SER A N 1
ATOM 779 C CA . SER A 1 99 ? 3.097 -0.569 -9.128 1.00 79.62 99 SER A CA 1
ATOM 780 C C . SER A 1 99 ? 2.147 0.413 -9.814 1.00 79.62 99 SER A C 1
ATOM 782 O O . SER A 1 99 ? 1.524 0.078 -10.820 1.00 79.62 99 SER A O 1
ATOM 784 N N . LEU A 1 100 ? 2.128 1.673 -9.367 1.00 87.75 100 LEU A N 1
ATOM 785 C CA . LEU A 1 100 ? 1.421 2.762 -10.043 1.00 87.75 100 LEU A CA 1
ATOM 786 C C . LEU A 1 100 ? 1.898 2.981 -11.487 1.00 87.75 100 LEU A C 1
ATOM 788 O O . LEU A 1 100 ? 1.102 3.343 -12.354 1.00 87.75 100 LEU A O 1
ATOM 792 N N . SER A 1 101 ? 3.174 2.712 -11.778 1.00 85.75 101 SER A N 1
ATOM 793 C CA . SER A 1 101 ? 3.698 2.795 -13.144 1.00 85.75 101 SER A CA 1
ATOM 794 C C . SER A 1 101 ? 3.067 1.742 -14.054 1.00 85.75 101 SER A C 1
ATOM 796 O O . SER A 1 101 ? 2.867 2.014 -15.241 1.00 85.75 101 SER A O 1
ATOM 798 N N . ALA A 1 102 ? 2.675 0.583 -13.509 1.00 89.31 102 ALA A N 1
ATOM 799 C CA . ALA A 1 102 ? 2.015 -0.468 -14.272 1.00 89.31 102 ALA A CA 1
ATOM 800 C C . ALA A 1 102 ? 0.652 -0.011 -14.819 1.00 89.31 102 ALA A C 1
ATOM 802 O O . ALA A 1 102 ? 0.322 -0.358 -15.950 1.00 89.31 102 ALA A O 1
ATOM 803 N N . LEU A 1 103 ? -0.097 0.850 -14.111 1.00 92.94 103 LEU A N 1
ATOM 804 C CA . LEU A 1 103 ? -1.395 1.351 -14.600 1.00 92.94 103 LEU A CA 1
ATOM 805 C C . LEU A 1 103 ? -1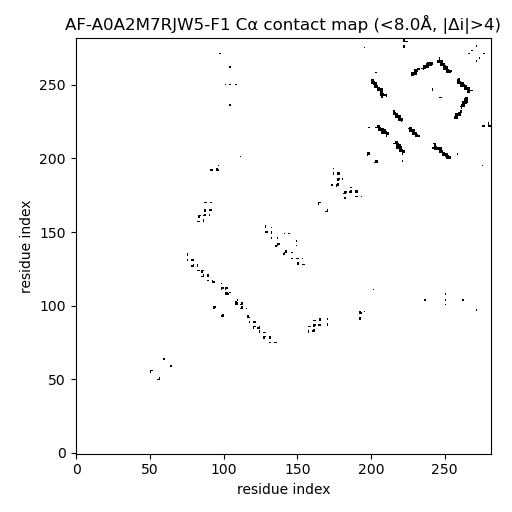.295 2.069 -15.955 1.00 92.94 103 LEU A C 1
ATOM 807 O O . LEU A 1 103 ? -2.257 2.066 -16.723 1.00 92.94 103 LEU A O 1
ATOM 811 N N . SER A 1 104 ? -0.136 2.645 -16.295 1.00 91.62 104 SER A N 1
ATOM 812 C CA . SER A 1 104 ? 0.048 3.331 -17.584 1.00 91.62 104 SER A CA 1
ATOM 813 C C . SER A 1 104 ? -0.047 2.401 -18.807 1.00 91.62 104 SER A C 1
ATOM 815 O O . SER A 1 104 ? -0.327 2.857 -19.920 1.00 91.62 104 SER A O 1
ATOM 817 N N . PHE A 1 105 ? 0.076 1.084 -18.614 1.00 93.38 105 PHE A N 1
ATOM 818 C CA . PHE A 1 105 ? -0.086 0.088 -19.677 1.00 93.38 105 PHE A CA 1
ATOM 819 C C . PHE A 1 105 ? -1.555 -0.243 -20.003 1.00 93.38 105 PHE A C 1
ATOM 821 O O . PHE A 1 105 ? -1.814 -1.019 -20.920 1.00 93.38 105 PHE A O 1
ATOM 828 N N . GLY A 1 106 ? -2.533 0.379 -19.333 1.00 93.38 106 GLY A N 1
ATOM 829 C CA . GLY A 1 106 ? -3.963 0.144 -19.568 1.00 93.38 106 GLY A CA 1
ATOM 830 C C . GLY A 1 106 ? -4.480 -1.098 -18.837 1.00 93.38 106 GLY A C 1
ATOM 831 O O . GLY A 1 106 ? -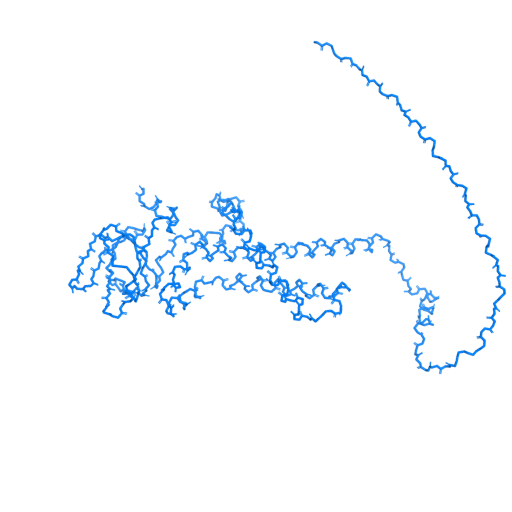4.052 -1.382 -17.721 1.00 93.38 106 GLY A O 1
ATOM 832 N N . SER A 1 107 ? -5.396 -1.855 -19.451 1.00 94.19 107 SER A N 1
ATOM 833 C CA . SER A 1 107 ? -6.072 -3.003 -18.815 1.00 94.19 107 SER A CA 1
ATOM 834 C C . SER A 1 107 ? -5.110 -4.087 -18.314 1.00 94.19 107 SER A C 1
ATOM 836 O O . SER A 1 107 ? -5.245 -4.553 -17.183 1.00 94.19 107 SER A O 1
ATOM 838 N N . LYS A 1 108 ? -4.086 -4.435 -19.106 1.00 92.50 108 LYS A N 1
ATOM 839 C CA . LYS A 1 108 ? -3.028 -5.383 -18.704 1.00 92.50 108 LYS A CA 1
ATOM 840 C C . LYS A 1 108 ? -2.267 -4.888 -17.469 1.00 92.50 108 LYS A C 1
ATOM 842 O O . LYS A 1 108 ? -2.013 -5.647 -16.537 1.00 92.50 108 LYS A O 1
ATOM 847 N N . GLY A 1 109 ? -1.976 -3.590 -17.442 1.00 92.62 109 GLY A N 1
ATOM 848 C CA . GLY A 1 109 ? -1.334 -2.906 -16.326 1.00 92.62 109 GLY A CA 1
ATOM 849 C C . GLY A 1 109 ? -2.152 -2.920 -15.037 1.00 92.62 109 GLY A C 1
ATOM 850 O O . GLY A 1 109 ? -1.595 -3.116 -13.962 1.00 92.62 109 GLY A O 1
ATOM 851 N N . ILE A 1 110 ? -3.477 -2.773 -15.145 1.00 94.62 110 ILE A N 1
ATOM 852 C CA . ILE A 1 110 ? -4.405 -2.855 -14.008 1.00 94.62 110 ILE A CA 1
ATOM 853 C C . ILE A 1 110 ? -4.357 -4.248 -13.374 1.00 94.62 110 ILE A C 1
ATOM 855 O O . ILE A 1 110 ? -4.237 -4.349 -12.160 1.00 94.62 110 ILE A O 1
ATOM 859 N N . ILE A 1 111 ? -4.387 -5.326 -14.164 1.00 93.69 111 ILE A N 1
ATOM 860 C CA . ILE A 1 111 ? -4.321 -6.699 -13.628 1.00 93.69 111 ILE A CA 1
ATOM 861 C C . ILE A 1 111 ? -3.023 -6.914 -12.841 1.00 93.69 111 ILE A C 1
ATOM 863 O O . ILE A 1 111 ? -3.042 -7.475 -11.747 1.00 93.69 111 ILE A O 1
ATOM 867 N N . VAL A 1 112 ? -1.902 -6.443 -13.386 1.00 91.56 112 VAL A N 1
ATOM 868 C CA . VAL A 1 112 ? -0.584 -6.536 -12.743 1.00 91.56 112 VAL A CA 1
ATOM 869 C C . VAL A 1 112 ? -0.535 -5.699 -11.469 1.00 91.56 112 VAL A C 1
ATOM 871 O O . VAL A 1 112 ? -0.098 -6.184 -10.430 1.00 91.56 112 VAL A O 1
ATOM 874 N N . PHE A 1 113 ? -1.055 -4.473 -11.523 1.00 93.06 113 PHE A N 1
ATOM 875 C CA . PHE A 1 113 ? -1.189 -3.615 -10.355 1.00 93.06 113 PHE A CA 1
ATOM 876 C C . PHE A 1 113 ? -2.001 -4.290 -9.248 1.00 93.06 113 PHE A C 1
ATOM 878 O O . PHE A 1 113 ? -1.549 -4.318 -8.108 1.00 93.06 113 PHE A O 1
ATOM 885 N N . LEU A 1 114 ? -3.158 -4.881 -9.574 1.00 93.69 114 LEU A N 1
ATOM 886 C CA . LEU A 1 114 ? -3.962 -5.605 -8.592 1.00 93.69 114 LEU A CA 1
ATOM 887 C C . LEU A 1 114 ? -3.189 -6.777 -7.987 1.00 93.69 114 LEU A C 1
ATOM 889 O O . LEU A 1 114 ? -3.266 -6.954 -6.781 1.00 93.69 114 LEU A O 1
ATOM 893 N N . LYS A 1 115 ? -2.427 -7.549 -8.770 1.00 91.38 115 LYS A N 1
ATOM 894 C CA . LYS A 1 115 ? -1.628 -8.671 -8.242 1.00 91.38 115 LYS A CA 1
ATOM 895 C C . LYS A 1 115 ? -0.549 -8.235 -7.247 1.00 91.38 115 LYS A C 1
ATOM 897 O O . LYS A 1 115 ? -0.271 -8.980 -6.314 1.00 91.38 115 LYS A O 1
ATOM 902 N N . GLU A 1 116 ? 0.027 -7.049 -7.429 1.00 88.88 116 GLU A N 1
ATOM 903 C CA . GLU A 1 116 ? 1.033 -6.488 -6.515 1.00 88.88 116 GLU A CA 1
ATOM 904 C C . GLU A 1 116 ? 0.433 -5.845 -5.263 1.00 88.88 116 GLU A C 1
ATOM 906 O O . GLU A 1 116 ? 1.153 -5.565 -4.303 1.00 88.88 116 GLU A O 1
ATOM 911 N N . LEU A 1 117 ? -0.880 -5.597 -5.233 1.00 92.12 117 LEU A N 1
ATOM 912 C CA . LEU A 1 117 ? -1.486 -4.978 -4.065 1.00 92.12 117 LEU A CA 1
ATOM 913 C C . LEU A 1 117 ? -1.332 -5.880 -2.832 1.00 92.12 117 LEU A C 1
ATOM 915 O O . LEU A 1 117 ? -1.653 -7.072 -2.880 1.00 92.12 117 LEU A O 1
ATOM 919 N N . PRO A 1 118 ? -0.934 -5.316 -1.676 1.00 92.31 118 PRO A N 1
ATOM 920 C CA . PRO A 1 118 ? -0.850 -6.053 -0.423 1.00 92.31 118 PRO A CA 1
ATOM 921 C C . PRO A 1 118 ? -2.253 -6.324 0.152 1.00 92.31 118 PRO A C 1
ATOM 923 O O . PRO A 1 118 ? -2.655 -5.742 1.164 1.00 92.31 118 PRO A O 1
ATOM 926 N N . PHE A 1 119 ? -3.019 -7.217 -0.487 1.00 94.62 119 PHE A N 1
ATOM 927 C CA . PHE A 1 119 ? -4.410 -7.507 -0.120 1.00 94.62 119 PHE A CA 1
ATOM 928 C C . PHE A 1 119 ? -4.562 -7.927 1.339 1.00 94.62 119 PHE A C 1
ATOM 930 O O . PHE A 1 119 ? -5.544 -7.556 1.972 1.00 94.62 119 PHE A O 1
ATOM 937 N N . SER A 1 120 ? -3.583 -8.637 1.902 1.00 94.94 120 SER A N 1
ATOM 938 C CA . SER A 1 120 ? -3.585 -9.023 3.316 1.00 94.94 120 SER A CA 1
ATOM 939 C C . SER A 1 120 ? -3.673 -7.808 4.246 1.00 94.94 120 SER A C 1
ATOM 941 O O . SER A 1 120 ? -4.533 -7.764 5.125 1.00 94.94 120 SER A O 1
ATOM 943 N N . TRP A 1 121 ? -2.843 -6.788 4.016 1.00 95.19 121 TRP A N 1
ATOM 944 C CA . TRP A 1 121 ? -2.833 -5.553 4.804 1.00 95.19 121 TRP A CA 1
ATOM 945 C C . TRP A 1 121 ? -4.082 -4.699 4.563 1.00 95.19 121 TRP A C 1
ATOM 947 O O . TRP A 1 121 ? -4.614 -4.107 5.505 1.00 95.19 121 TRP A O 1
ATOM 957 N N . LEU A 1 122 ? -4.597 -4.681 3.331 1.00 95.38 122 LEU A N 1
ATOM 958 C CA . LEU A 1 122 ? -5.829 -3.971 2.984 1.00 95.38 122 LEU A CA 1
ATOM 959 C C . LEU A 1 122 ? -7.059 -4.600 3.657 1.00 95.38 122 LEU A C 1
ATOM 961 O O . LEU A 1 122 ? -7.845 -3.890 4.285 1.00 95.38 122 LEU A O 1
ATOM 965 N N . ILE A 1 123 ? -7.194 -5.929 3.601 1.00 96.88 123 ILE A N 1
ATOM 966 C CA . ILE A 1 123 ? -8.258 -6.678 4.287 1.00 96.88 123 ILE A CA 1
ATOM 967 C C . ILE A 1 123 ? -8.147 -6.482 5.801 1.00 96.88 123 ILE A C 1
ATOM 969 O O . ILE A 1 123 ? -9.157 -6.244 6.463 1.00 96.88 123 ILE A O 1
ATOM 973 N N . PHE A 1 124 ? -6.932 -6.517 6.357 1.00 96.94 124 PHE A N 1
ATOM 974 C CA . PHE A 1 124 ? -6.710 -6.291 7.784 1.00 96.94 124 PHE A CA 1
ATOM 975 C C . PHE A 1 124 ? -7.130 -4.878 8.224 1.00 96.94 124 PHE A C 1
ATOM 977 O O . PHE A 1 124 ? -7.836 -4.727 9.222 1.00 96.94 124 PHE A O 1
ATOM 984 N N . SER A 1 125 ? -6.782 -3.844 7.451 1.00 96.25 125 SER A N 1
ATOM 985 C CA . SER A 1 125 ? -7.236 -2.467 7.696 1.00 96.25 125 SER A CA 1
ATOM 986 C C . SER A 1 125 ? -8.764 -2.334 7.625 1.00 96.25 125 SER A C 1
ATOM 988 O O . SER A 1 125 ? -9.384 -1.692 8.483 1.00 96.25 125 SER A O 1
ATOM 990 N N . LEU A 1 126 ? -9.396 -2.993 6.648 1.00 96.38 126 LEU A N 1
ATOM 991 C CA . LEU A 1 126 ? -10.851 -3.004 6.506 1.00 96.38 126 LEU A CA 1
ATOM 992 C C . LEU A 1 126 ? -11.523 -3.679 7.710 1.00 96.38 126 LEU A C 1
ATOM 994 O O . LEU A 1 126 ? -12.488 -3.145 8.257 1.00 96.38 126 LEU A O 1
ATOM 998 N N . LEU A 1 127 ? -10.981 -4.807 8.171 1.00 97.81 127 LEU A N 1
ATOM 999 C CA . LEU A 1 127 ? -11.477 -5.535 9.338 1.00 97.81 127 LEU A CA 1
ATOM 1000 C C . LEU A 1 127 ? -11.359 -4.693 10.615 1.00 97.81 127 LEU A C 1
ATOM 1002 O O . LEU A 1 127 ? -12.328 -4.597 11.370 1.00 97.81 127 LEU A O 1
ATOM 1006 N N . LEU A 1 128 ? -10.226 -4.009 10.822 1.00 97.69 128 LEU A N 1
ATOM 1007 C CA . LEU A 1 128 ? -10.059 -3.053 11.922 1.00 97.69 128 LEU A CA 1
ATOM 1008 C C . LEU A 1 128 ? -11.097 -1.925 11.853 1.00 97.69 128 LEU A C 1
ATOM 1010 O O . LEU A 1 128 ? -11.704 -1.581 12.866 1.00 97.69 128 LEU A O 1
ATOM 1014 N N . THR A 1 129 ? -11.364 -1.389 10.663 1.00 96.62 129 THR A N 1
ATOM 1015 C CA . THR A 1 129 ? -12.359 -0.322 10.457 1.00 96.62 129 THR A CA 1
ATOM 1016 C C . THR A 1 129 ? -13.783 -0.791 10.776 1.00 96.62 129 THR A C 1
ATOM 1018 O O . THR A 1 129 ? -14.550 -0.081 11.438 1.00 96.62 129 THR A O 1
ATOM 1021 N N . VAL A 1 130 ? -14.148 -2.011 10.367 1.00 96.81 130 VAL A N 1
ATOM 1022 C CA . VAL A 1 130 ? -15.433 -2.632 10.726 1.00 96.81 130 VAL A CA 1
ATOM 1023 C C . VAL A 1 130 ? -15.521 -2.841 12.239 1.00 96.81 130 VAL A C 1
ATOM 1025 O O . VAL A 1 130 ? -16.543 -2.502 12.839 1.00 96.81 130 VAL A O 1
ATOM 1028 N N . LEU A 1 131 ? -14.447 -3.315 12.875 1.00 96.81 131 LEU A N 1
ATOM 1029 C CA . LEU A 1 131 ? -14.385 -3.520 14.321 1.00 96.81 131 LEU A CA 1
ATOM 1030 C C . LEU A 1 131 ? -14.574 -2.205 15.094 1.00 96.81 131 LEU A C 1
ATOM 1032 O O . LEU A 1 131 ? -15.423 -2.139 15.986 1.00 96.81 131 LEU A O 1
ATOM 1036 N N . VAL A 1 132 ? -13.867 -1.137 14.703 1.00 95.94 132 VAL A N 1
ATOM 1037 C CA . VAL A 1 132 ? -14.069 0.227 15.225 1.00 95.94 132 VAL A CA 1
ATOM 1038 C C . VAL A 1 132 ? -15.534 0.633 15.081 1.00 95.94 132 VAL A C 1
ATOM 1040 O O . VAL A 1 132 ? -16.144 1.102 16.040 1.00 95.94 132 VAL A O 1
ATOM 1043 N N . THR A 1 133 ? -16.133 0.412 13.911 1.00 94.50 133 THR A N 1
ATOM 1044 C CA . THR A 1 133 ? -17.523 0.804 13.634 1.00 94.50 133 THR A CA 1
ATOM 1045 C C . THR A 1 133 ? -18.520 0.056 14.524 1.00 94.50 133 THR A C 1
ATOM 1047 O O . THR A 1 133 ? -19.447 0.668 15.062 1.00 94.50 133 THR A O 1
ATOM 1050 N N . ILE A 1 134 ? -18.330 -1.251 14.735 1.00 94.19 134 ILE A N 1
ATOM 1051 C CA . ILE A 1 134 ? -19.160 -2.062 15.641 1.00 94.19 134 ILE A CA 1
ATOM 1052 C C . ILE A 1 134 ? -19.048 -1.537 17.077 1.00 94.19 134 ILE A C 1
ATOM 1054 O O . ILE A 1 134 ? -20.064 -1.370 17.758 1.00 94.19 134 ILE A O 1
ATOM 1058 N N . ILE A 1 135 ? -17.828 -1.241 17.526 1.00 93.50 135 ILE A N 1
ATOM 1059 C CA . ILE A 1 135 ? -17.559 -0.713 18.864 1.00 93.50 135 ILE A CA 1
ATOM 1060 C C . ILE A 1 135 ? -18.219 0.660 19.058 1.00 93.50 135 ILE A C 1
ATOM 1062 O O . ILE A 1 135 ? -18.933 0.869 20.041 1.00 93.50 135 ILE A O 1
ATOM 1066 N N . VAL A 1 136 ? -18.044 1.572 18.099 1.00 92.06 136 VAL A N 1
ATOM 1067 C CA . VAL A 1 136 ? -18.658 2.908 18.110 1.00 92.06 136 VAL A CA 1
ATOM 1068 C C . VAL A 1 136 ? -20.180 2.811 18.145 1.00 92.06 136 VAL A C 1
ATOM 1070 O O . VAL A 1 136 ? -20.812 3.579 18.860 1.00 92.06 136 VAL A O 1
ATOM 1073 N N . ARG A 1 137 ? -20.781 1.850 17.432 1.00 90.56 137 ARG A N 1
ATOM 1074 C CA . ARG A 1 137 ? -22.237 1.647 17.421 1.00 90.56 137 ARG A CA 1
ATOM 1075 C C . ARG A 1 137 ? -22.783 1.156 18.759 1.00 90.56 137 ARG A C 1
ATOM 1077 O O . ARG A 1 137 ? -23.874 1.568 19.145 1.00 90.56 137 ARG A O 1
ATOM 1084 N N . LYS A 1 138 ? -22.054 0.277 19.456 1.00 88.62 138 LYS A N 1
ATOM 1085 C CA . LYS A 1 138 ? -22.458 -0.205 20.789 1.00 88.62 138 LYS A CA 1
ATOM 1086 C C . LYS A 1 138 ? -22.484 0.919 21.822 1.00 88.62 138 LYS A C 1
ATOM 1088 O O . LYS A 1 138 ? -23.251 0.845 22.778 1.00 88.62 138 LYS A O 1
ATOM 1093 N N . TYR A 1 139 ? -21.667 1.949 21.635 1.00 84.25 139 TYR A N 1
ATOM 1094 C CA . TYR A 1 139 ? -21.651 3.101 22.518 1.00 84.25 139 TYR A CA 1
ATOM 1095 C C . TYR A 1 139 ? -22.644 4.148 22.014 1.00 84.25 139 TYR A C 1
ATOM 1097 O O . TYR A 1 139 ? -22.678 4.511 20.843 1.00 84.25 139 TYR A O 1
ATOM 1105 N N . THR A 1 140 ? -23.489 4.623 22.926 1.00 66.88 140 THR A N 1
ATOM 1106 C CA . THR A 1 140 ? -24.684 5.458 22.699 1.00 66.88 140 THR A CA 1
ATOM 1107 C C . THR A 1 140 ? -24.493 6.684 21.793 1.00 66.88 140 THR A C 1
ATOM 1109 O O . THR A 1 140 ? -25.475 7.213 21.278 1.00 66.88 140 THR A O 1
ATOM 1112 N N . LEU A 1 141 ? -23.250 7.095 21.527 1.00 62.28 141 LEU A N 1
ATOM 1113 C CA . LEU A 1 141 ? -22.863 8.165 20.603 1.00 62.28 141 LEU A CA 1
ATOM 1114 C C . LEU A 1 141 ? -23.353 7.968 19.156 1.00 62.28 141 LEU A C 1
ATOM 1116 O O . LEU A 1 141 ? -23.578 8.959 18.464 1.00 62.28 141 LEU A O 1
ATOM 1120 N N . ALA A 1 142 ? -23.541 6.730 18.685 1.00 68.94 142 ALA A N 1
ATOM 1121 C CA . ALA A 1 142 ? -23.930 6.462 17.293 1.00 68.94 142 ALA A CA 1
ATOM 1122 C C . ALA A 1 142 ? -25.287 5.755 17.122 1.00 68.94 142 ALA A C 1
ATOM 1124 O O . ALA A 1 142 ? -25.644 5.400 15.999 1.00 68.94 142 ALA A O 1
ATOM 1125 N N . TYR A 1 143 ? -26.073 5.582 18.192 1.00 71.12 143 TYR A N 1
ATOM 1126 C CA . TYR A 1 143 ? -27.265 4.718 18.178 1.00 71.12 143 TYR A CA 1
ATOM 1127 C C . TYR A 1 143 ? -28.328 5.109 17.131 1.00 71.12 143 TYR A C 1
ATOM 1129 O O . TYR A 1 143 ? -29.033 4.247 16.620 1.00 71.12 143 TYR A O 1
ATOM 1137 N N . ARG A 1 144 ? -28.419 6.394 16.755 1.00 83.50 144 ARG A N 1
ATOM 1138 C CA . ARG A 1 144 ? -29.417 6.883 15.783 1.00 83.50 144 ARG A CA 1
ATOM 1139 C C . ARG A 1 144 ? -28.958 6.877 14.320 1.00 83.50 144 ARG A C 1
ATOM 1141 O O . ARG A 1 144 ? -29.755 7.196 13.444 1.00 83.50 144 ARG A O 1
ATOM 1148 N N . LYS A 1 145 ? -27.690 6.572 14.024 1.00 87.00 145 LYS A N 1
ATOM 1149 C CA . LYS A 1 145 ? -27.155 6.642 12.651 1.00 87.00 145 LYS A CA 1
ATOM 1150 C C . LYS A 1 145 ? -27.169 5.267 11.984 1.00 87.00 145 LYS A C 1
ATOM 1152 O O . LYS A 1 145 ? -26.885 4.253 12.618 1.00 87.00 145 LYS A O 1
ATOM 1157 N N . SER A 1 146 ? -27.466 5.233 10.684 1.00 92.00 146 SER A N 1
ATOM 1158 C CA . SER A 1 146 ? -27.398 3.997 9.902 1.00 92.00 146 SER A CA 1
ATOM 1159 C C . SER A 1 146 ? -25.961 3.466 9.862 1.00 92.00 146 SER A C 1
ATOM 1161 O O . SER A 1 146 ? -25.006 4.227 9.691 1.00 92.00 146 SER A O 1
ATOM 1163 N N . PHE A 1 147 ? -25.800 2.147 10.010 1.00 89.56 147 PHE A N 1
ATOM 1164 C CA . PHE A 1 147 ? -24.482 1.498 10.037 1.00 89.56 147 PHE A CA 1
ATOM 1165 C C . PHE A 1 147 ? -23.649 1.833 8.794 1.00 89.56 147 PHE A C 1
ATOM 1167 O O . PHE A 1 147 ? -22.481 2.192 8.917 1.00 89.56 147 PHE A O 1
ATOM 1174 N N . LYS A 1 148 ? -24.286 1.804 7.614 1.00 93.19 148 LYS A N 1
ATOM 1175 C CA . LYS A 1 148 ? -23.658 2.148 6.332 1.00 93.19 148 LYS A CA 1
ATOM 1176 C C . LYS A 1 148 ? -23.061 3.558 6.356 1.00 93.19 148 LYS A C 1
ATOM 1178 O O . LYS A 1 148 ? -21.900 3.719 6.013 1.00 93.19 148 LYS A O 1
ATOM 1183 N N . ARG A 1 149 ? -23.808 4.561 6.840 1.00 93.44 149 ARG A N 1
ATOM 1184 C CA . ARG A 1 149 ? -23.335 5.955 6.886 1.00 93.44 149 ARG A CA 1
ATOM 1185 C C . ARG A 1 149 ? -22.120 6.109 7.799 1.00 93.44 149 ARG A C 1
ATOM 1187 O O . ARG A 1 149 ? -21.157 6.753 7.406 1.00 93.44 149 ARG A O 1
ATOM 1194 N N . THR A 1 150 ? -22.142 5.492 8.982 1.00 92.25 150 THR A N 1
ATOM 1195 C CA . THR A 1 150 ? -21.006 5.539 9.918 1.00 92.25 150 THR A CA 1
ATOM 1196 C C . THR A 1 150 ? -19.767 4.853 9.340 1.00 92.25 150 THR A C 1
ATOM 1198 O O . THR A 1 150 ? -18.676 5.414 9.429 1.00 92.25 150 THR A O 1
ATOM 1201 N N . LEU A 1 151 ? -19.934 3.685 8.707 1.00 94.38 151 LEU A N 1
ATOM 1202 C CA . LEU A 1 151 ? -18.837 2.958 8.066 1.00 94.38 151 LEU A CA 1
ATOM 1203 C C . LEU A 1 151 ? -18.228 3.766 6.912 1.00 94.38 151 LEU A C 1
ATOM 1205 O O . LEU A 1 151 ? -17.017 3.954 6.877 1.00 94.38 151 LEU A O 1
ATOM 1209 N N . THR A 1 152 ? -19.055 4.304 6.009 1.00 95.81 152 THR A N 1
ATOM 1210 C CA . THR A 1 152 ? -18.588 5.124 4.882 1.00 95.81 152 THR A CA 1
ATOM 1211 C C . THR A 1 152 ? -17.839 6.366 5.362 1.00 95.81 152 THR A C 1
ATOM 1213 O O . THR A 1 152 ? -16.758 6.652 4.855 1.00 95.81 152 THR A O 1
ATOM 1216 N N . THR A 1 153 ? -18.351 7.082 6.372 1.00 94.62 153 THR A N 1
ATOM 1217 C CA . THR A 1 153 ? -17.646 8.239 6.947 1.00 94.62 153 THR A CA 1
ATOM 1218 C C . THR A 1 153 ? -16.289 7.847 7.537 1.00 94.62 153 THR A C 1
ATOM 1220 O O . THR A 1 153 ? -15.314 8.558 7.315 1.00 94.62 153 THR A O 1
ATOM 1223 N N . MET A 1 154 ? -16.200 6.713 8.241 1.00 94.12 154 MET A N 1
ATOM 1224 C CA . MET A 1 154 ? -14.928 6.225 8.788 1.00 94.12 154 MET A CA 1
ATOM 1225 C C . MET A 1 154 ? -13.921 5.865 7.697 1.00 94.12 154 MET A C 1
ATOM 1227 O O . MET A 1 154 ? -12.763 6.254 7.803 1.00 94.12 154 MET A O 1
ATOM 1231 N N . VAL A 1 155 ? -14.357 5.188 6.632 1.00 96.75 155 VAL A N 1
ATOM 1232 C CA . VAL A 1 155 ? -13.493 4.858 5.488 1.00 96.75 155 VAL A CA 1
ATOM 1233 C C . VAL A 1 155 ? -12.960 6.129 4.822 1.00 96.75 155 VAL A C 1
ATOM 1235 O O . VAL A 1 155 ? -11.764 6.218 4.573 1.00 96.75 155 VAL A O 1
ATOM 1238 N N . ILE A 1 156 ? -13.806 7.141 4.599 1.00 97.25 156 ILE A N 1
ATOM 1239 C CA . ILE A 1 156 ? -13.374 8.420 4.007 1.00 97.25 156 ILE A CA 1
ATOM 1240 C C . ILE A 1 156 ? -12.327 9.109 4.892 1.00 97.25 156 ILE A C 1
ATOM 1242 O O . ILE A 1 156 ? -11.286 9.528 4.394 1.00 97.25 156 ILE A O 1
ATOM 1246 N N . ILE A 1 157 ? -12.570 9.198 6.203 1.00 96.31 157 ILE A N 1
ATOM 1247 C CA . ILE A 1 157 ? -11.620 9.796 7.155 1.00 96.31 157 ILE A CA 1
ATOM 1248 C C . ILE A 1 157 ? -10.291 9.035 7.150 1.00 96.31 157 ILE A C 1
ATOM 1250 O O . ILE A 1 157 ? -9.229 9.651 7.122 1.00 96.31 157 ILE A O 1
ATOM 1254 N N . LEU A 1 158 ? -10.343 7.705 7.144 1.00 96.56 158 LEU A N 1
ATOM 1255 C CA . LEU A 1 158 ? -9.165 6.846 7.116 1.00 96.56 158 LEU A CA 1
ATOM 1256 C C . LEU A 1 158 ? -8.364 7.016 5.818 1.00 96.56 158 LEU A C 1
ATOM 1258 O O . LEU A 1 158 ? -7.138 7.080 5.882 1.00 96.56 158 LEU A O 1
ATOM 1262 N N . ILE A 1 159 ? -9.036 7.194 4.674 1.00 96.31 159 ILE A N 1
ATOM 1263 C CA . ILE A 1 159 ? -8.384 7.533 3.403 1.00 96.31 159 ILE A CA 1
ATOM 1264 C C . ILE A 1 159 ? -7.680 8.888 3.502 1.00 96.31 159 ILE A C 1
ATOM 1266 O O . ILE A 1 159 ? -6.486 8.971 3.226 1.00 96.31 159 ILE A O 1
ATOM 1270 N N . LEU A 1 160 ? -8.386 9.935 3.942 1.00 97.06 160 LEU A N 1
ATOM 1271 C CA . LEU A 1 160 ? -7.831 11.289 4.035 1.00 97.06 160 LEU A CA 1
ATOM 1272 C C . LEU A 1 160 ? -6.620 11.353 4.974 1.00 97.06 160 LEU A C 1
ATOM 1274 O O . LEU A 1 160 ? -5.580 11.895 4.605 1.00 97.06 160 LEU A O 1
ATOM 1278 N N . ILE A 1 161 ? -6.729 10.768 6.170 1.00 96.12 161 ILE A N 1
ATOM 1279 C CA . ILE A 1 161 ? -5.633 10.758 7.144 1.00 96.12 161 ILE A CA 1
ATOM 1280 C C . ILE A 1 161 ? -4.494 9.857 6.660 1.00 96.12 161 ILE A C 1
ATOM 1282 O O . ILE A 1 161 ? -3.334 10.235 6.775 1.00 96.12 161 ILE A O 1
ATOM 1286 N N . GLY A 1 162 ? -4.790 8.687 6.092 1.00 92.94 162 GLY A N 1
ATOM 1287 C CA . GLY A 1 162 ? -3.765 7.789 5.564 1.00 92.94 162 GLY A CA 1
ATOM 1288 C C . GLY A 1 162 ? -2.925 8.432 4.466 1.00 92.94 162 GLY A C 1
ATOM 1289 O O . GLY A 1 162 ? -1.699 8.342 4.500 1.00 92.94 162 GLY A O 1
ATOM 1290 N N . VAL A 1 163 ? -3.583 9.133 3.538 1.00 92.50 163 VAL A N 1
ATOM 1291 C CA . VAL A 1 163 ? -2.924 9.920 2.490 1.00 92.50 163 VAL A CA 1
ATOM 1292 C C . VAL A 1 163 ? -2.106 11.051 3.111 1.00 92.50 163 VAL A C 1
ATOM 1294 O O . VAL A 1 163 ? -0.936 11.204 2.775 1.00 92.50 163 VAL A O 1
ATOM 1297 N N . PHE A 1 164 ? -2.659 11.787 4.078 1.00 95.19 164 PHE A N 1
ATOM 1298 C CA . PHE A 1 164 ? -1.914 12.828 4.787 1.00 95.19 164 PHE A CA 1
ATOM 1299 C C . PHE A 1 164 ? -0.631 12.280 5.435 1.00 95.19 164 PHE A C 1
ATOM 1301 O O . PHE A 1 164 ? 0.444 12.834 5.230 1.00 95.19 164 PHE A O 1
ATOM 1308 N N . PHE A 1 165 ? -0.709 11.147 6.138 1.00 92.50 165 PHE A N 1
ATOM 1309 C CA . PHE A 1 165 ? 0.451 10.483 6.745 1.00 92.50 165 PHE A CA 1
ATOM 1310 C C . PHE A 1 165 ? 1.450 9.933 5.722 1.00 92.50 165 PHE A C 1
ATOM 1312 O O . PHE A 1 165 ? 2.629 9.811 6.039 1.00 92.50 165 PHE A O 1
ATOM 1319 N N . SER A 1 166 ? 1.010 9.608 4.505 1.00 87.12 166 SER A N 1
ATOM 1320 C CA . SER A 1 166 ? 1.929 9.197 3.438 1.00 87.12 166 SER A CA 1
ATOM 1321 C C . SER A 1 166 ? 2.813 10.352 2.955 1.00 87.12 166 SER A C 1
ATOM 1323 O O . SER A 1 166 ? 3.9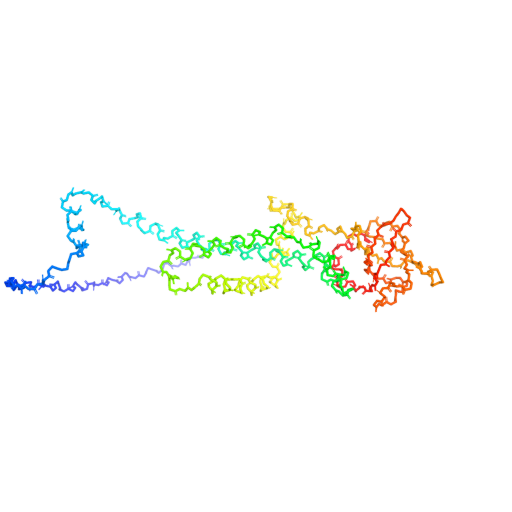42 10.122 2.542 1.00 87.12 166 SER A O 1
ATOM 1325 N N . PHE A 1 167 ? 2.350 11.600 3.084 1.00 89.69 167 PHE A N 1
ATOM 1326 C CA . PHE A 1 167 ? 3.130 12.778 2.698 1.00 89.69 167 PHE A CA 1
ATOM 1327 C C . PHE A 1 167 ? 4.101 13.265 3.777 1.00 89.69 167 PHE A C 1
ATOM 1329 O O . PHE A 1 167 ? 5.025 14.012 3.467 1.00 89.69 167 PHE A O 1
ATOM 1336 N N . THR A 1 168 ? 3.932 12.865 5.040 1.00 94.19 168 THR A N 1
ATOM 1337 C CA . THR A 1 168 ? 4.764 13.377 6.143 1.00 94.19 168 THR A CA 1
ATOM 1338 C C . THR A 1 168 ? 6.155 12.743 6.222 1.00 94.19 168 THR A C 1
ATOM 1340 O O . THR A 1 168 ? 6.952 13.150 7.065 1.00 94.19 168 THR A O 1
ATOM 1343 N N . GLY A 1 169 ? 6.472 11.742 5.393 1.00 91.69 169 GLY A N 1
ATOM 1344 C CA . GLY A 1 169 ? 7.745 11.016 5.471 1.00 91.69 169 GLY A CA 1
ATOM 1345 C C . GLY A 1 169 ? 7.822 10.021 6.640 1.00 91.69 169 GLY A C 1
ATOM 1346 O O . GLY A 1 169 ? 8.881 9.457 6.930 1.00 91.69 169 GLY A O 1
ATOM 1347 N N . PHE A 1 170 ? 6.721 9.839 7.379 1.00 93.81 170 PHE A N 1
ATOM 1348 C CA . PHE A 1 170 ? 6.695 9.025 8.593 1.00 93.81 170 PHE A CA 1
ATOM 1349 C C . PHE A 1 170 ? 6.987 7.546 8.300 1.00 93.81 170 PHE A C 1
ATOM 1351 O O . PHE A 1 170 ? 7.739 6.903 9.036 1.00 93.81 170 PHE A O 1
ATOM 1358 N N . GLN A 1 171 ? 6.432 7.016 7.208 1.00 92.81 171 GLN A N 1
ATOM 1359 C CA . GLN A 1 171 ? 6.638 5.624 6.804 1.00 92.81 171 GLN A CA 1
ATOM 1360 C C . GLN A 1 171 ? 8.071 5.389 6.325 1.00 92.81 171 GLN A C 1
ATOM 1362 O O . GLN A 1 171 ? 8.663 4.366 6.647 1.00 92.81 171 GLN A O 1
ATOM 1367 N N . GLU A 1 172 ? 8.683 6.361 5.652 1.00 91.56 172 GLU A N 1
ATOM 1368 C CA . GLU A 1 172 ? 10.084 6.330 5.243 1.00 91.56 172 GLU A CA 1
ATOM 1369 C C . GLU A 1 172 ? 11.019 6.321 6.452 1.00 91.56 172 GLU A C 1
ATOM 1371 O O . GLU A 1 172 ? 12.009 5.588 6.456 1.00 91.56 172 GLU A O 1
ATOM 1376 N N . ALA A 1 173 ? 10.703 7.103 7.489 1.00 93.88 173 ALA A N 1
ATOM 1377 C CA . ALA A 1 173 ? 11.456 7.109 8.738 1.00 93.88 173 ALA A CA 1
ATOM 1378 C C . ALA A 1 173 ? 11.351 5.761 9.471 1.00 93.88 173 ALA A C 1
ATOM 1380 O O . ALA A 1 173 ? 12.351 5.262 9.994 1.00 93.88 173 ALA A O 1
ATOM 1381 N N . LEU A 1 174 ? 10.166 5.139 9.484 1.00 94.19 174 LEU A N 1
ATOM 1382 C CA . LEU A 1 174 ? 9.992 3.787 10.018 1.00 94.19 174 LEU A CA 1
ATOM 1383 C C . LEU A 1 174 ? 10.721 2.744 9.169 1.00 94.19 174 LEU A C 1
ATOM 1385 O O . LEU A 1 174 ? 11.422 1.903 9.723 1.00 94.19 174 LEU A O 1
ATOM 1389 N N . ALA A 1 175 ? 10.634 2.830 7.845 1.00 92.62 175 ALA A N 1
ATOM 1390 C CA . ALA A 1 175 ? 11.312 1.928 6.926 1.00 92.62 175 ALA A CA 1
ATOM 1391 C C . ALA A 1 175 ? 12.840 2.005 7.080 1.00 92.62 175 ALA A C 1
ATOM 1393 O O . ALA A 1 175 ? 13.506 0.973 7.122 1.00 92.62 175 ALA A O 1
ATOM 1394 N N . ALA A 1 176 ? 13.399 3.208 7.254 1.00 92.06 176 ALA A N 1
ATOM 1395 C CA . ALA A 1 176 ? 14.821 3.400 7.540 1.00 92.06 176 ALA A CA 1
ATOM 1396 C C . ALA A 1 176 ? 15.228 2.737 8.868 1.00 92.06 176 ALA A C 1
ATOM 1398 O O . ALA A 1 176 ? 16.166 1.943 8.904 1.00 92.06 176 ALA A O 1
ATOM 1399 N N . LYS A 1 177 ? 14.461 2.959 9.944 1.00 94.94 177 LYS A N 1
ATOM 1400 C CA . LYS A 1 177 ? 14.695 2.289 11.237 1.00 94.94 177 LYS A CA 1
ATOM 1401 C C . LYS A 1 177 ? 14.521 0.768 11.158 1.00 94.94 177 LYS A C 1
ATOM 1403 O O . LYS A 1 177 ? 15.216 0.036 11.862 1.00 94.94 177 LYS A O 1
ATOM 1408 N N . ALA A 1 178 ? 13.605 0.279 10.321 1.00 94.38 178 ALA A N 1
ATOM 1409 C CA . ALA A 1 178 ? 13.429 -1.148 10.068 1.00 94.38 178 ALA A CA 1
ATOM 1410 C C . ALA A 1 178 ? 14.654 -1.746 9.365 1.00 94.38 178 ALA A C 1
ATOM 1412 O O . ALA A 1 178 ? 15.101 -2.828 9.747 1.00 94.38 178 ALA A O 1
ATOM 1413 N N . ALA A 1 179 ? 15.207 -1.036 8.376 1.00 90.50 179 ALA A N 1
ATOM 1414 C CA . ALA A 1 179 ? 16.411 -1.441 7.654 1.00 90.50 179 ALA A CA 1
ATOM 1415 C C . ALA A 1 179 ? 17.639 -1.509 8.577 1.00 90.50 179 ALA A C 1
ATOM 1417 O O . ALA A 1 179 ? 18.429 -2.440 8.472 1.00 90.50 179 ALA A O 1
ATOM 1418 N N . GLU A 1 180 ? 17.736 -0.602 9.553 1.00 94.06 180 GLU A N 1
ATOM 1419 C CA . GLU A 1 180 ? 18.745 -0.635 10.625 1.00 94.06 180 GLU A CA 1
ATOM 1420 C C . GLU A 1 180 ? 18.526 -1.766 11.652 1.00 94.06 180 GLU A C 1
ATOM 1422 O O . GLU A 1 180 ? 19.294 -1.904 12.600 1.00 94.06 180 GLU A O 1
ATOM 1427 N N . GLY A 1 181 ? 17.459 -2.563 11.522 1.00 94.31 181 GLY A N 1
ATOM 1428 C CA . GLY A 1 181 ? 17.133 -3.645 12.454 1.00 94.31 181 GLY A CA 1
ATOM 1429 C C . GLY A 1 181 ? 16.529 -3.185 13.786 1.00 94.31 181 GLY A C 1
ATOM 1430 O O . GLY A 1 181 ? 16.265 -4.019 14.648 1.00 94.31 181 GLY A O 1
ATOM 1431 N N . LYS A 1 182 ? 16.239 -1.889 13.959 1.00 96.06 182 LYS A N 1
ATOM 1432 C CA . LYS A 1 182 ? 15.742 -1.322 15.227 1.00 96.06 182 LYS A CA 1
ATOM 1433 C C . LYS A 1 182 ? 14.269 -1.622 15.518 1.00 96.06 182 LYS A C 1
ATOM 1435 O O . LYS A 1 182 ? 13.824 -1.414 16.641 1.00 96.06 182 LYS A O 1
ATOM 1440 N N . LEU A 1 183 ? 13.499 -2.087 14.530 1.00 92.81 183 LEU A N 1
ATOM 1441 C CA . LEU A 1 183 ? 12.049 -2.305 14.663 1.00 92.81 183 LEU A CA 1
ATOM 1442 C C . LEU A 1 183 ? 11.624 -3.770 14.870 1.00 92.81 183 LEU A C 1
ATOM 1444 O O . LEU A 1 183 ? 10.442 -4.077 14.718 1.00 92.81 183 LEU A O 1
ATOM 1448 N N . GLY A 1 184 ? 12.547 -4.668 15.235 1.00 94.19 184 GLY A N 1
ATOM 1449 C CA . GLY A 1 184 ? 12.240 -6.046 15.645 1.00 94.19 184 GLY A CA 1
ATOM 1450 C C . GLY A 1 184 ? 11.239 -6.751 14.720 1.00 94.19 184 GLY A C 1
ATOM 1451 O O . GLY A 1 184 ? 11.528 -6.998 13.551 1.00 94.19 184 GLY A O 1
ATOM 1452 N N . PHE A 1 185 ? 10.034 -7.019 15.233 1.00 93.56 185 PHE A N 1
ATOM 1453 C CA . PHE A 1 185 ? 8.954 -7.726 14.531 1.00 93.56 185 PHE A CA 1
ATOM 1454 C C . PHE A 1 185 ? 8.439 -7.039 13.250 1.00 93.56 185 PHE A C 1
ATOM 1456 O O . PHE A 1 185 ? 7.851 -7.706 12.401 1.00 93.56 185 PHE A O 1
ATOM 1463 N N . LEU A 1 186 ? 8.653 -5.729 13.075 1.00 92.00 186 LEU A N 1
ATOM 1464 C CA . LEU A 1 186 ? 8.238 -5.007 11.864 1.00 92.00 186 LEU A CA 1
ATOM 1465 C C . LEU A 1 186 ? 9.250 -5.128 10.721 1.00 92.00 186 LEU A C 1
ATOM 1467 O O . LEU A 1 186 ? 8.910 -4.828 9.577 1.00 92.00 186 LEU A O 1
ATOM 1471 N N . LYS A 1 187 ? 10.477 -5.587 10.999 1.00 93.56 187 LYS A N 1
ATOM 1472 C CA . LYS A 1 187 ? 11.528 -5.772 9.992 1.00 93.56 187 LYS A CA 1
ATOM 1473 C C . LYS A 1 187 ? 11.043 -6.535 8.746 1.00 93.56 187 LYS A C 1
ATOM 1475 O O . LYS A 1 187 ? 11.174 -5.964 7.667 1.00 93.56 187 LYS A O 1
ATOM 1480 N N . PRO A 1 188 ? 10.435 -7.736 8.832 1.00 91.88 188 PRO A N 1
ATOM 1481 C CA . PRO A 1 188 ? 9.997 -8.472 7.640 1.00 91.88 188 PRO A CA 1
ATOM 1482 C C . PRO A 1 188 ? 8.913 -7.742 6.838 1.00 91.88 188 PRO A C 1
ATOM 1484 O O . PRO A 1 188 ? 8.854 -7.875 5.618 1.00 91.88 188 PRO A O 1
ATOM 1487 N N . VAL A 1 189 ? 8.070 -6.948 7.505 1.00 91.25 189 VAL A N 1
ATOM 1488 C CA . VAL A 1 189 ? 7.015 -6.171 6.846 1.00 91.25 189 VAL A CA 1
ATOM 1489 C C . VAL A 1 189 ? 7.639 -5.092 5.966 1.00 91.25 189 VAL A C 1
ATOM 1491 O O . VAL A 1 189 ? 7.374 -5.046 4.769 1.00 91.25 189 VAL A O 1
ATOM 1494 N N . TYR A 1 190 ? 8.535 -4.278 6.525 1.00 90.88 190 TYR A N 1
ATOM 1495 C CA . TYR A 1 190 ? 9.207 -3.223 5.763 1.00 90.88 190 TYR A CA 1
ATOM 1496 C C . TYR A 1 190 ? 10.248 -3.764 4.785 1.00 90.88 190 TYR A C 1
ATOM 1498 O O . TYR A 1 190 ? 10.430 -3.178 3.726 1.00 90.88 190 TYR A O 1
ATOM 1506 N N . GLN A 1 191 ? 10.904 -4.888 5.080 1.00 89.56 191 GLN A N 1
ATOM 1507 C CA . GLN A 1 191 ? 11.857 -5.498 4.154 1.00 89.56 191 GLN A CA 1
ATOM 1508 C C . GLN A 1 191 ? 11.200 -5.920 2.843 1.00 89.56 191 GLN A C 1
ATOM 1510 O O . GLN A 1 191 ? 11.828 -5.746 1.813 1.00 89.56 191 GLN A O 1
ATOM 1515 N N . ARG A 1 192 ? 9.947 -6.393 2.850 1.00 86.25 192 ARG A N 1
ATOM 1516 C CA . ARG A 1 192 ? 9.201 -6.669 1.606 1.00 86.25 192 ARG A CA 1
ATOM 1517 C C . ARG A 1 192 ? 8.776 -5.405 0.855 1.00 86.25 192 ARG A C 1
ATOM 1519 O O . ARG A 1 192 ? 8.587 -5.442 -0.354 1.00 86.25 192 ARG A O 1
ATOM 1526 N N . ALA A 1 193 ? 8.577 -4.296 1.567 1.00 85.69 193 ALA A N 1
ATOM 1527 C CA . ALA A 1 193 ? 8.294 -3.007 0.934 1.00 85.69 193 ALA A CA 1
ATOM 1528 C C . ALA A 1 193 ? 9.556 -2.418 0.287 1.00 85.69 193 ALA A C 1
ATOM 1530 O O . ALA A 1 193 ? 9.487 -1.810 -0.774 1.00 85.69 193 ALA A O 1
ATOM 1531 N N . LEU A 1 194 ? 10.703 -2.605 0.948 1.00 84.12 194 LEU A N 1
ATOM 1532 C CA . LEU A 1 194 ? 12.012 -2.094 0.543 1.00 84.12 194 LEU A CA 1
ATOM 1533 C C . LEU A 1 194 ? 12.786 -3.048 -0.370 1.00 84.12 194 LEU A C 1
ATOM 1535 O O . LEU A 1 194 ? 13.783 -2.637 -0.962 1.00 84.12 194 LEU A O 1
ATOM 1539 N N . SER A 1 195 ? 12.387 -4.318 -0.456 1.00 81.75 195 SER A N 1
ATOM 1540 C CA . SER A 1 195 ? 12.998 -5.272 -1.366 1.00 81.75 195 SER A CA 1
ATOM 1541 C C . SER A 1 195 ? 12.738 -4.774 -2.774 1.00 81.75 195 SER A C 1
ATOM 1543 O O . SER A 1 195 ? 11.615 -4.823 -3.269 1.00 81.75 195 SER A O 1
ATOM 1545 N N . CYS A 1 196 ? 13.798 -4.284 -3.405 1.00 73.75 196 CYS A N 1
ATOM 1546 C CA . CYS A 1 196 ? 13.826 -3.866 -4.800 1.00 73.75 196 CYS A CA 1
ATOM 1547 C C . CYS A 1 196 ? 13.781 -5.081 -5.738 1.00 73.75 196 CYS A C 1
ATOM 1549 O O . CYS A 1 196 ? 14.578 -5.169 -6.673 1.00 73.75 196 CYS A O 1
ATOM 1551 N N . ASP A 1 197 ? 12.928 -6.048 -5.422 1.00 74.06 197 ASP A N 1
ATOM 1552 C CA . ASP A 1 197 ? 12.750 -7.269 -6.183 1.00 74.06 197 ASP A CA 1
ATOM 1553 C C . ASP A 1 197 ? 11.764 -6.970 -7.311 1.00 74.06 197 ASP A C 1
ATOM 1555 O O . ASP A 1 197 ? 10.563 -7.246 -7.243 1.00 74.06 197 ASP A O 1
ATOM 1559 N N . PHE A 1 198 ? 12.286 -6.214 -8.277 1.00 70.69 198 PHE A N 1
ATOM 1560 C CA . PHE A 1 198 ? 11.567 -5.792 -9.468 1.00 70.69 198 PHE A CA 1
ATOM 1561 C C . PHE A 1 198 ? 11.686 -6.812 -10.598 1.00 70.69 198 PHE A C 1
ATOM 1563 O O . PHE A 1 198 ? 10.991 -6.628 -11.589 1.00 70.69 198 PHE A O 1
ATOM 1570 N N . ASP A 1 199 ? 12.525 -7.851 -10.466 1.00 67.06 199 ASP A N 1
ATOM 1571 C CA . ASP A 1 199 ? 12.579 -8.974 -11.414 1.00 67.06 199 ASP A CA 1
ATOM 1572 C C . ASP A 1 199 ? 11.481 -9.982 -11.056 1.00 67.06 199 ASP A C 1
ATOM 1574 O O . ASP A 1 199 ? 11.713 -11.095 -10.590 1.00 67.06 199 ASP A O 1
ATOM 1578 N N . ARG A 1 200 ? 10.238 -9.523 -11.202 1.00 83.50 200 ARG A N 1
ATOM 1579 C CA . ARG A 1 200 ? 9.046 -10.359 -11.070 1.00 83.50 200 ARG A CA 1
ATOM 1580 C C . ARG A 1 200 ? 8.787 -11.007 -12.420 1.00 83.50 200 ARG A C 1
ATOM 1582 O O . ARG A 1 200 ? 9.076 -10.416 -13.456 1.00 83.50 200 ARG A O 1
ATOM 1589 N N . ASP A 1 201 ? 8.098 -12.142 -12.424 1.00 90.56 201 ASP A N 1
ATOM 1590 C CA . ASP A 1 201 ? 7.789 -12.877 -13.657 1.00 90.56 201 ASP A CA 1
ATOM 1591 C C . ASP A 1 201 ? 7.118 -12.033 -14.752 1.00 90.56 201 ASP A C 1
ATOM 1593 O O . ASP A 1 201 ? 7.172 -12.417 -15.914 1.00 90.56 201 ASP A O 1
ATOM 1597 N N . TYR A 1 202 ? 6.496 -10.899 -14.406 1.00 92.62 202 TYR A N 1
ATOM 1598 C CA . TYR A 1 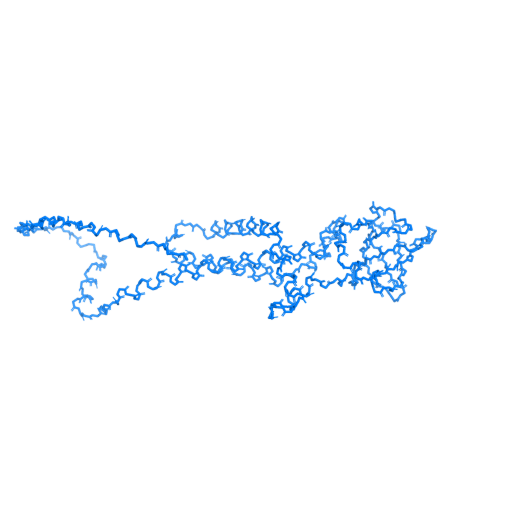202 ? 5.758 -10.019 -15.317 1.00 92.62 202 TYR A CA 1
ATOM 1599 C C . TYR A 1 202 ? 6.270 -8.577 -15.428 1.00 92.62 202 TYR A C 1
ATOM 1601 O O . TYR A 1 202 ? 5.685 -7.779 -16.171 1.00 92.62 202 TYR A O 1
ATOM 1609 N N . LEU A 1 203 ? 7.319 -8.205 -14.695 1.00 92.75 203 LEU A N 1
ATOM 1610 C CA . LEU A 1 203 ? 7.834 -6.839 -14.660 1.00 92.75 203 LEU A CA 1
ATOM 1611 C C . LEU A 1 203 ? 9.354 -6.880 -14.773 1.00 92.75 203 LEU A C 1
ATOM 1613 O O . LEU A 1 203 ? 10.002 -7.599 -14.028 1.00 92.75 203 LEU A O 1
ATOM 1617 N N . LEU A 1 204 ? 9.910 -6.085 -15.678 1.00 93.56 204 LEU A N 1
ATOM 1618 C CA . LEU A 1 204 ? 11.348 -5.963 -15.853 1.00 93.56 204 LEU A CA 1
ATOM 1619 C C . LEU A 1 204 ? 11.746 -4.491 -15.806 1.00 93.56 204 LEU A C 1
ATOM 1621 O O . LEU A 1 204 ? 11.212 -3.670 -16.555 1.00 93.56 204 LEU A O 1
ATOM 1625 N N . ILE A 1 205 ? 12.707 -4.159 -14.946 1.00 92.31 205 ILE A N 1
ATOM 1626 C CA . ILE A 1 205 ? 13.330 -2.833 -14.888 1.00 92.31 205 ILE A CA 1
ATOM 1627 C C . ILE A 1 205 ? 14.809 -2.986 -15.207 1.00 92.31 205 ILE A C 1
ATOM 1629 O O . ILE A 1 205 ? 15.526 -3.720 -14.527 1.00 92.31 205 ILE A O 1
ATOM 1633 N N . GLY A 1 206 ? 15.281 -2.254 -16.211 1.00 93.12 206 GLY A N 1
ATOM 1634 C CA . GLY A 1 206 ? 16.679 -2.312 -16.613 1.00 93.12 206 GLY A CA 1
ATOM 1635 C C . GLY A 1 206 ? 17.142 -1.069 -17.356 1.00 93.12 206 GLY A C 1
ATOM 1636 O O . GLY A 1 206 ? 16.346 -0.213 -17.757 1.00 93.12 206 GLY A O 1
ATOM 1637 N N . LYS A 1 207 ? 18.459 -0.978 -17.533 1.00 94.88 207 LYS A N 1
ATOM 1638 C CA . LYS A 1 207 ? 19.103 0.005 -18.405 1.00 94.88 207 LYS A CA 1
ATOM 1639 C C . LYS A 1 207 ? 19.377 -0.638 -19.757 1.00 94.88 207 LYS A C 1
ATOM 1641 O O . LYS A 1 207 ? 19.936 -1.731 -19.821 1.00 94.88 207 LYS A O 1
ATOM 1646 N N . VAL A 1 208 ? 19.010 0.038 -20.838 1.00 97.06 208 VAL A N 1
ATOM 1647 C CA . VAL A 1 208 ? 19.248 -0.472 -22.192 1.00 97.06 208 VAL A CA 1
ATOM 1648 C C . VAL A 1 208 ? 20.733 -0.368 -22.540 1.00 97.06 208 VAL A C 1
ATOM 1650 O O . VAL A 1 208 ? 21.296 0.729 -22.522 1.00 97.06 208 VAL A O 1
ATOM 1653 N N . ILE A 1 209 ? 21.361 -1.494 -22.877 1.00 97.62 209 ILE A N 1
ATOM 1654 C CA . ILE A 1 209 ? 22.763 -1.567 -23.314 1.00 97.62 209 ILE A CA 1
ATOM 1655 C C . ILE A 1 209 ? 22.863 -1.454 -24.831 1.00 97.62 209 ILE A C 1
ATOM 1657 O O . ILE A 1 209 ? 23.710 -0.718 -25.327 1.00 97.62 209 ILE A O 1
ATOM 1661 N N . SER A 1 210 ? 22.018 -2.177 -25.562 1.00 97.56 210 SER A N 1
ATOM 1662 C CA . SER A 1 210 ? 21.988 -2.186 -27.025 1.00 97.56 210 SER A CA 1
ATOM 1663 C C . SER A 1 210 ? 20.564 -2.426 -27.518 1.00 97.56 210 SER A C 1
ATOM 1665 O O . SER A 1 210 ? 19.733 -2.982 -26.797 1.00 97.56 210 SER A O 1
ATOM 1667 N N . ILE A 1 211 ? 20.272 -1.953 -28.730 1.00 97.81 211 ILE A N 1
ATOM 1668 C CA . ILE A 1 211 ? 18.962 -2.073 -29.373 1.00 97.81 211 ILE A CA 1
ATOM 1669 C C . ILE A 1 211 ? 19.187 -2.559 -30.798 1.00 97.81 211 ILE A C 1
ATOM 1671 O O . ILE A 1 211 ? 19.817 -1.861 -31.590 1.00 97.81 211 ILE A O 1
ATOM 1675 N N . ASP A 1 212 ? 18.624 -3.714 -31.112 1.00 97.12 212 ASP A N 1
ATOM 1676 C CA . ASP A 1 212 ? 18.421 -4.207 -32.462 1.00 97.12 212 ASP A CA 1
ATOM 1677 C C . ASP A 1 212 ? 16.990 -3.852 -32.888 1.00 97.12 212 ASP A C 1
ATOM 1679 O O . ASP A 1 212 ? 16.001 -4.453 -32.456 1.00 97.12 212 ASP A O 1
ATOM 1683 N N . LYS A 1 213 ? 16.879 -2.794 -33.696 1.00 94.19 213 LYS A N 1
ATOM 1684 C CA . LYS A 1 213 ? 15.584 -2.277 -34.148 1.00 94.19 213 LYS A CA 1
ATOM 1685 C C . LYS A 1 213 ? 14.919 -3.181 -35.179 1.00 94.19 213 LYS A C 1
ATOM 1687 O O . LYS A 1 213 ? 13.698 -3.131 -35.277 1.00 94.19 213 LYS A O 1
ATOM 1692 N N . GLU A 1 214 ? 15.698 -3.946 -35.939 1.00 95.06 214 GLU A N 1
ATOM 1693 C CA . GLU A 1 214 ? 15.181 -4.782 -37.025 1.00 95.06 214 GLU A CA 1
ATOM 1694 C C . GLU A 1 214 ? 14.445 -5.989 -36.452 1.00 95.06 214 GLU A C 1
ATOM 1696 O O . GLU A 1 214 ? 13.326 -6.286 -36.864 1.00 95.06 214 GLU A O 1
ATOM 1701 N N . ASN A 1 215 ? 15.023 -6.607 -35.421 1.00 96.00 215 ASN A N 1
ATOM 1702 C CA . ASN A 1 215 ? 14.452 -7.789 -34.778 1.00 96.00 215 ASN A CA 1
ATOM 1703 C C . ASN A 1 215 ? 13.554 -7.473 -33.572 1.00 96.00 215 ASN A C 1
ATOM 1705 O O . ASN A 1 215 ? 12.938 -8.375 -33.008 1.00 96.00 215 ASN A O 1
ATOM 1709 N N . GLY A 1 216 ? 13.477 -6.207 -33.148 1.00 95.31 216 GLY A N 1
ATOM 1710 C CA . GLY A 1 216 ? 12.705 -5.819 -31.967 1.00 95.31 216 GLY A CA 1
ATOM 1711 C C . GLY A 1 216 ? 13.288 -6.382 -30.666 1.00 95.31 216 GLY A C 1
ATOM 1712 O O . GLY A 1 216 ? 12.544 -6.798 -29.777 1.00 95.31 216 GLY A O 1
ATOM 1713 N N . ILE A 1 217 ? 14.620 -6.425 -30.570 1.00 96.75 217 ILE A N 1
ATOM 1714 C CA . ILE A 1 217 ? 15.352 -6.975 -29.425 1.00 96.75 217 ILE A CA 1
ATOM 1715 C C . ILE A 1 217 ? 16.190 -5.863 -28.789 1.00 96.75 217 ILE A C 1
ATOM 1717 O O . ILE A 1 217 ? 16.871 -5.101 -29.470 1.00 96.75 217 ILE A O 1
ATOM 1721 N N . ALA A 1 218 ? 16.191 -5.766 -27.464 1.00 97.38 218 ALA A N 1
ATOM 1722 C CA . ALA A 1 218 ? 17.135 -4.941 -26.719 1.00 97.38 218 ALA A CA 1
ATOM 1723 C C . ALA A 1 218 ? 17.843 -5.780 -25.663 1.00 97.38 218 ALA A C 1
ATOM 1725 O O . ALA A 1 218 ? 17.211 -6.560 -24.957 1.00 97.38 218 ALA A O 1
ATOM 1726 N N . GLN A 1 219 ? 19.147 -5.578 -25.500 1.00 97.56 219 GLN A N 1
ATOM 1727 C CA . GLN A 1 219 ? 19.851 -6.120 -24.344 1.00 97.56 219 GLN A CA 1
ATOM 1728 C C . GLN A 1 219 ? 19.767 -5.129 -23.202 1.00 97.56 219 GLN A C 1
ATOM 1730 O O . GLN A 1 219 ? 20.063 -3.938 -23.357 1.00 97.56 219 GLN A O 1
ATOM 1735 N N . VAL A 1 220 ? 19.363 -5.626 -22.045 1.00 96.31 220 VAL A N 1
ATOM 1736 C CA . VAL A 1 220 ? 19.078 -4.797 -20.884 1.00 96.31 220 VAL A CA 1
ATOM 1737 C C . VAL A 1 220 ? 19.853 -5.338 -19.698 1.00 96.31 220 VAL A C 1
ATOM 1739 O O . VAL A 1 220 ? 19.919 -6.549 -19.500 1.00 96.31 220 VAL A O 1
ATOM 1742 N N . ILE A 1 221 ? 20.477 -4.441 -18.938 1.00 94.38 221 ILE A N 1
ATOM 1743 C CA . ILE A 1 221 ? 21.124 -4.795 -17.677 1.00 94.38 221 ILE A CA 1
ATOM 1744 C C . ILE A 1 221 ? 20.175 -4.476 -16.532 1.00 94.38 221 ILE A C 1
ATOM 1746 O O . ILE A 1 221 ? 19.715 -3.338 -16.374 1.00 94.38 221 ILE A O 1
ATOM 1750 N N . THR A 1 222 ? 19.842 -5.505 -15.771 1.00 92.56 222 THR A N 1
ATOM 1751 C CA . THR A 1 222 ? 19.010 -5.421 -14.575 1.00 92.56 222 THR A CA 1
ATOM 1752 C C . THR A 1 222 ? 19.837 -4.991 -13.365 1.00 92.56 222 THR A C 1
ATOM 1754 O O . THR A 1 222 ? 21.050 -4.775 -13.441 1.00 92.56 222 THR A O 1
ATOM 1757 N N . LYS A 1 223 ? 19.165 -4.812 -12.225 1.00 86.38 223 LYS A N 1
ATOM 1758 C CA . LYS A 1 223 ? 19.800 -4.397 -10.969 1.00 86.38 223 LYS A CA 1
ATOM 1759 C C . LYS A 1 223 ? 20.854 -5.405 -10.479 1.00 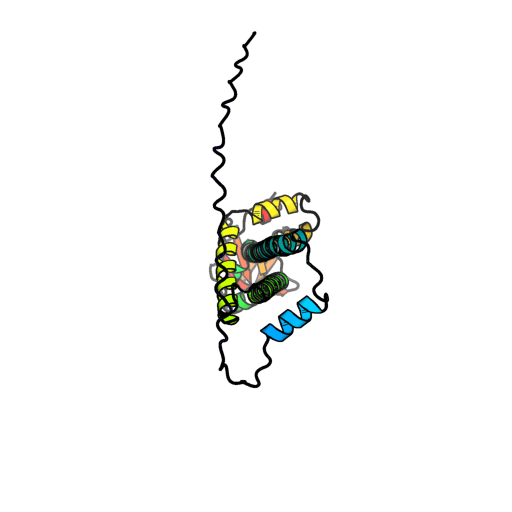86.38 223 LYS A C 1
ATOM 1761 O O . LYS A 1 223 ? 21.847 -5.011 -9.892 1.00 86.38 223 LYS A O 1
ATOM 1766 N N . ASP A 1 224 ? 20.640 -6.689 -10.700 1.00 89.56 224 ASP A N 1
ATOM 1767 C CA . ASP A 1 224 ? 21.551 -7.784 -10.348 1.00 89.56 224 ASP A CA 1
ATOM 1768 C C . ASP A 1 224 ? 22.696 -7.973 -11.363 1.00 89.56 224 ASP A C 1
ATOM 1770 O O . ASP A 1 224 ? 23.396 -8.977 -11.315 1.00 89.56 224 ASP A O 1
ATOM 1774 N N . HIS A 1 225 ? 22.902 -7.018 -12.279 1.00 90.25 225 HIS A N 1
ATOM 1775 C CA . HIS A 1 225 ? 23.879 -7.072 -13.377 1.00 90.25 225 HIS A CA 1
ATOM 1776 C C . HIS A 1 225 ? 23.653 -8.186 -14.405 1.00 90.25 225 HIS A C 1
ATOM 1778 O O . HIS A 1 225 ? 24.480 -8.367 -15.305 1.00 90.25 225 HIS A O 1
ATOM 1784 N N . SER A 1 226 ? 22.523 -8.886 -14.333 1.00 92.69 226 SER A N 1
ATOM 1785 C CA . SER A 1 226 ? 22.134 -9.859 -15.343 1.00 92.69 226 SER A CA 1
ATOM 1786 C C . SER A 1 226 ? 21.829 -9.152 -16.664 1.00 92.69 226 SER A C 1
ATOM 1788 O O . SER A 1 226 ? 21.185 -8.101 -16.714 1.00 92.69 226 SER A O 1
ATOM 1790 N N . LYS A 1 227 ? 22.332 -9.716 -17.765 1.00 95.75 227 LYS A N 1
ATOM 1791 C CA . LYS A 1 227 ? 21.986 -9.272 -19.118 1.00 95.75 227 LYS A CA 1
ATOM 1792 C C . LYS A 1 227 ? 20.799 -10.091 -19.592 1.00 95.75 227 LYS A C 1
ATOM 1794 O O . LYS A 1 227 ? 20.901 -11.308 -19.703 1.00 95.75 227 LYS A O 1
ATOM 1799 N N . ILE A 1 228 ? 19.692 -9.421 -19.877 1.00 96.56 228 ILE A N 1
ATOM 1800 C CA . ILE A 1 228 ? 18.458 -10.059 -20.332 1.00 96.56 228 ILE A CA 1
ATOM 1801 C C . ILE A 1 228 ? 18.145 -9.560 -21.742 1.00 96.56 228 ILE A C 1
ATOM 1803 O O . ILE A 1 228 ? 18.304 -8.375 -22.042 1.00 96.56 228 ILE A O 1
ATOM 1807 N N . ASN A 1 229 ? 17.708 -10.465 -22.618 1.00 97.50 229 ASN A N 1
ATOM 1808 C CA . ASN A 1 229 ? 17.194 -10.100 -23.933 1.00 97.50 229 ASN A CA 1
ATOM 1809 C C . ASN A 1 229 ? 15.722 -9.707 -23.794 1.00 97.50 229 ASN A C 1
ATOM 1811 O O . ASN A 1 229 ? 14.860 -10.543 -23.533 1.00 97.50 229 ASN A O 1
ATOM 1815 N N . LEU A 1 230 ? 15.435 -8.424 -23.956 1.00 97.38 230 LEU A N 1
ATOM 1816 C CA . LEU A 1 230 ? 14.088 -7.888 -24.032 1.00 97.38 230 LEU A CA 1
ATOM 1817 C C . LEU A 1 230 ? 13.601 -7.985 -25.476 1.00 97.38 230 LEU A C 1
ATOM 1819 O O . LEU A 1 230 ? 14.130 -7.293 -26.338 1.00 97.38 230 LEU A O 1
ATOM 1823 N N . THR A 1 231 ? 12.580 -8.793 -25.732 1.00 97.50 231 THR A N 1
ATOM 1824 C CA . THR A 1 231 ? 11.967 -8.919 -27.062 1.00 97.50 231 THR A CA 1
ATOM 1825 C C . THR A 1 231 ? 10.598 -8.252 -27.052 1.00 97.50 231 THR A C 1
ATOM 1827 O O . THR A 1 231 ? 9.836 -8.432 -26.101 1.00 97.50 231 THR A O 1
ATOM 1830 N N . TRP A 1 232 ? 10.253 -7.489 -28.086 1.00 96.94 232 TRP A N 1
ATOM 1831 C CA . TRP A 1 232 ? 8.901 -6.961 -28.277 1.00 96.94 232 TRP A CA 1
ATOM 1832 C C . TRP A 1 232 ? 8.351 -7.311 -29.655 1.00 96.94 232 TRP A C 1
ATOM 1834 O O . TRP A 1 232 ? 9.082 -7.548 -30.608 1.00 96.94 232 TRP A O 1
ATOM 1844 N N . THR A 1 233 ? 7.027 -7.335 -29.745 1.00 96.00 233 THR A N 1
ATOM 1845 C CA . THR A 1 233 ? 6.274 -7.643 -30.965 1.00 96.00 233 THR A CA 1
ATOM 1846 C C . THR A 1 233 ? 5.587 -6.376 -31.483 1.00 96.00 233 THR A C 1
ATOM 1848 O O . THR A 1 233 ? 5.493 -5.390 -30.745 1.00 96.00 233 THR A O 1
ATOM 1851 N N . PRO A 1 234 ? 5.044 -6.372 -32.713 1.00 95.44 234 PRO A N 1
ATOM 1852 C CA . PRO A 1 234 ? 4.231 -5.256 -33.204 1.00 95.44 234 PRO A CA 1
ATOM 1853 C C . PRO A 1 234 ? 3.002 -4.940 -32.329 1.00 95.44 234 PRO A C 1
ATOM 1855 O O . PRO A 1 234 ? 2.518 -3.812 -32.336 1.00 95.44 234 PRO A O 1
ATOM 1858 N N . GLU A 1 235 ? 2.516 -5.905 -31.540 1.00 95.69 235 GLU A N 1
ATOM 1859 C CA . GLU A 1 235 ? 1.404 -5.717 -30.596 1.00 95.69 235 GLU A CA 1
ATOM 1860 C C . GLU A 1 235 ? 1.831 -5.074 -29.265 1.00 95.69 235 GLU A C 1
ATOM 1862 O O . GLU A 1 235 ? 0.991 -4.690 -28.443 1.00 95.69 235 GLU A O 1
ATOM 1867 N N . THR A 1 236 ? 3.138 -4.973 -29.010 1.00 96.50 236 THR A N 1
ATOM 1868 C CA . THR A 1 236 ? 3.670 -4.413 -27.770 1.00 96.50 236 THR A CA 1
ATOM 1869 C C . THR A 1 236 ? 3.343 -2.926 -27.685 1.00 96.50 236 THR A C 1
ATOM 1871 O O . THR A 1 236 ? 3.700 -2.126 -28.550 1.00 96.50 236 THR A O 1
ATOM 1874 N N . LYS A 1 237 ? 2.711 -2.510 -26.584 1.00 96.25 237 LYS A N 1
ATOM 1875 C CA . LYS A 1 237 ? 2.380 -1.101 -26.351 1.00 96.25 237 LYS A CA 1
ATOM 1876 C C . LYS A 1 237 ? 3.630 -0.317 -25.948 1.00 96.25 237 LYS A C 1
ATOM 1878 O O . LYS A 1 237 ? 4.015 -0.304 -24.776 1.00 96.25 237 LYS A O 1
ATOM 1883 N N . ILE A 1 238 ? 4.249 0.362 -26.908 1.00 96.00 238 ILE A N 1
ATOM 1884 C CA . ILE A 1 238 ? 5.419 1.215 -26.677 1.00 96.00 238 ILE A CA 1
ATOM 1885 C C . ILE A 1 238 ? 4.941 2.637 -26.371 1.00 96.00 238 ILE A C 1
ATOM 1887 O O . ILE A 1 238 ? 4.490 3.361 -27.252 1.00 96.00 238 ILE A O 1
ATOM 1891 N N . ILE A 1 239 ? 5.032 3.046 -25.104 1.00 95.00 239 ILE A N 1
ATOM 1892 C CA . ILE A 1 239 ? 4.693 4.417 -24.679 1.00 95.00 239 ILE A CA 1
ATOM 1893 C C . ILE A 1 239 ? 5.825 5.381 -25.055 1.00 95.00 239 ILE A C 1
ATO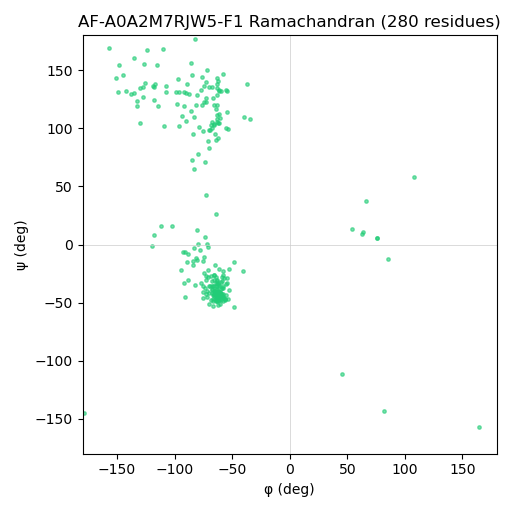M 1895 O O . ILE A 1 239 ? 5.588 6.544 -25.371 1.00 95.00 239 ILE A O 1
ATOM 1899 N N . SER A 1 240 ? 7.065 4.898 -25.019 1.00 93.50 240 SER A N 1
ATOM 1900 C CA . SER A 1 240 ? 8.243 5.656 -25.426 1.00 93.50 240 SER A CA 1
ATOM 1901 C C . SER A 1 240 ? 9.311 4.726 -25.979 1.00 93.50 240 SER A C 1
ATOM 1903 O O . SER A 1 240 ? 9.629 3.703 -25.374 1.00 93.50 240 SER A O 1
ATOM 1905 N N . VAL A 1 241 ? 9.848 5.094 -27.145 1.00 91.69 241 VAL A N 1
ATOM 1906 C CA . VAL A 1 241 ? 10.881 4.315 -27.831 1.00 91.69 241 VAL A CA 1
ATOM 1907 C C . VAL A 1 241 ? 12.152 4.327 -26.975 1.00 91.69 241 VAL A C 1
ATOM 1909 O O . VAL A 1 241 ? 12.668 5.416 -26.693 1.00 91.69 241 VAL A O 1
ATOM 1912 N N . PRO A 1 242 ? 12.653 3.158 -26.538 1.00 93.50 242 PRO A N 1
ATOM 1913 C CA . PRO A 1 242 ? 13.870 3.092 -25.746 1.00 93.50 242 PRO A CA 1
ATOM 1914 C C . PRO A 1 242 ? 15.065 3.610 -26.552 1.00 93.50 242 PRO A C 1
ATOM 1916 O O . PRO A 1 242 ? 15.171 3.376 -27.757 1.00 93.50 242 PRO A O 1
ATOM 1919 N N . LYS A 1 243 ? 15.982 4.309 -25.881 1.00 96.31 243 LYS A N 1
ATOM 1920 C CA . LYS A 1 243 ? 17.301 4.656 -26.419 1.00 96.31 243 LYS A CA 1
ATOM 1921 C C . LYS A 1 243 ? 18.379 3.966 -25.597 1.00 96.31 243 LYS A C 1
ATOM 1923 O O . LYS A 1 243 ? 18.178 3.665 -24.422 1.00 96.31 243 LYS A O 1
ATOM 1928 N N . GLN A 1 244 ? 19.531 3.728 -26.209 1.00 97.12 244 GLN A N 1
ATOM 1929 C CA . GLN A 1 244 ? 20.687 3.210 -25.490 1.00 97.12 244 GLN A CA 1
ATOM 1930 C C . GLN A 1 244 ? 21.018 4.120 -24.297 1.00 97.12 244 GLN A C 1
ATOM 1932 O O . GLN A 1 244 ? 21.040 5.343 -24.423 1.00 97.12 244 GLN A O 1
ATOM 1937 N N . GLY A 1 245 ? 21.235 3.518 -23.130 1.00 94.88 245 GLY A N 1
ATOM 1938 C CA . GLY A 1 245 ? 21.482 4.226 -21.878 1.00 94.88 245 GLY A CA 1
ATOM 1939 C C . GLY A 1 245 ? 20.229 4.652 -21.109 1.00 94.88 245 GLY A C 1
ATOM 1940 O O . GLY A 1 245 ? 20.361 4.989 -19.930 1.00 94.88 245 GLY A O 1
ATOM 1941 N N . ASP A 1 246 ? 19.037 4.595 -21.712 1.00 94.88 246 ASP A N 1
ATOM 1942 C CA . ASP A 1 246 ? 17.790 4.879 -21.006 1.00 94.88 246 ASP A CA 1
ATOM 1943 C C . ASP A 1 246 ? 17.436 3.759 -20.022 1.00 94.88 246 ASP A C 1
ATOM 1945 O O . ASP A 1 246 ? 17.716 2.579 -20.245 1.00 94.88 246 ASP A O 1
ATOM 1949 N N . PHE A 1 247 ? 16.757 4.146 -18.945 1.00 93.19 247 PHE A N 1
ATOM 1950 C CA . PHE A 1 247 ? 16.053 3.217 -18.073 1.00 93.19 247 PHE A CA 1
ATOM 1951 C C . PHE A 1 247 ? 14.633 3.016 -18.580 1.00 93.19 247 PHE A C 1
ATOM 1953 O O . PHE A 1 247 ? 13.944 3.974 -18.951 1.00 93.19 247 PHE A O 1
ATOM 1960 N N . PHE A 1 248 ? 14.173 1.775 -18.564 1.00 94.00 248 PHE A N 1
ATOM 1961 C CA . PHE A 1 248 ? 12.814 1.437 -18.951 1.00 94.00 248 PHE A CA 1
ATOM 1962 C C . PHE A 1 248 ? 12.199 0.453 -17.958 1.00 94.00 248 PHE A C 1
ATOM 1964 O O . PHE A 1 248 ? 12.879 -0.235 -17.197 1.00 94.00 248 PHE A O 1
ATOM 1971 N N . LEU A 1 249 ? 10.876 0.427 -18.000 1.00 93.56 249 LEU A N 1
ATOM 1972 C CA . LEU A 1 249 ? 10.009 -0.537 -17.361 1.00 93.56 249 LEU A CA 1
ATOM 1973 C C . LEU A 1 249 ? 9.308 -1.298 -18.482 1.00 93.56 249 LEU A C 1
ATOM 1975 O O . LEU A 1 249 ? 8.602 -0.688 -19.293 1.00 93.56 249 LEU A O 1
ATOM 1979 N N . ALA A 1 250 ? 9.515 -2.607 -18.533 1.00 95.50 250 ALA A N 1
ATOM 1980 C CA . ALA A 1 250 ? 8.786 -3.496 -19.417 1.00 95.50 250 ALA A CA 1
ATOM 1981 C C . ALA A 1 250 ? 7.793 -4.335 -18.612 1.00 95.50 250 ALA A C 1
ATOM 1983 O O . ALA A 1 250 ? 8.130 -4.925 -17.588 1.00 95.50 250 ALA A O 1
ATOM 1984 N N . LEU A 1 251 ? 6.556 -4.374 -19.092 1.00 95.75 251 LEU A N 1
ATOM 1985 C CA . LEU A 1 251 ? 5.517 -5.278 -18.626 1.00 95.75 251 LEU A CA 1
ATOM 1986 C C . LEU A 1 251 ? 5.449 -6.450 -19.597 1.00 95.75 251 LEU A C 1
ATOM 1988 O O . LEU A 1 251 ? 5.380 -6.214 -20.801 1.00 95.75 251 LEU A O 1
ATOM 1992 N N . GLY A 1 252 ? 5.447 -7.687 -19.117 1.00 95.88 252 GLY A N 1
ATOM 1993 C CA . GLY A 1 252 ? 5.571 -8.841 -19.999 1.00 95.88 252 GLY A CA 1
ATOM 1994 C C . GLY A 1 252 ? 5.527 -10.168 -19.270 1.00 95.88 252 GLY A C 1
ATOM 1995 O O . GLY A 1 252 ? 4.794 -10.306 -18.295 1.00 95.88 252 GLY A O 1
ATOM 1996 N N . TYR A 1 253 ? 6.284 -11.136 -19.766 1.00 95.62 253 TYR A N 1
ATOM 1997 C CA . TYR A 1 253 ? 6.547 -12.385 -19.066 1.00 95.62 253 TYR A CA 1
ATOM 1998 C C . TYR A 1 253 ? 7.973 -12.872 -19.340 1.00 95.62 253 TYR A C 1
ATOM 2000 O O . TYR A 1 253 ? 8.515 -12.670 -20.434 1.00 95.62 253 TYR A O 1
ATOM 2008 N N . LYS A 1 254 ? 8.582 -13.507 -18.338 1.00 95.88 254 LYS A N 1
ATOM 2009 C CA . LYS A 1 254 ? 9.908 -14.127 -18.449 1.00 95.88 254 LYS A CA 1
ATOM 2010 C C . LYS A 1 254 ? 9.835 -15.411 -19.289 1.00 95.88 254 LYS A C 1
ATOM 2012 O O . LYS A 1 254 ? 8.882 -16.180 -19.185 1.00 95.88 254 LYS A O 1
ATOM 2017 N N . GLN A 1 255 ? 10.838 -15.624 -20.133 1.00 96.44 255 GLN A N 1
ATOM 2018 C CA . GLN A 1 255 ? 11.089 -16.853 -20.893 1.00 96.44 255 GLN A CA 1
ATOM 2019 C C . GLN A 1 255 ? 12.503 -17.358 -20.579 1.00 96.44 255 GLN A C 1
ATOM 2021 O O . GLN A 1 255 ? 13.308 -16.619 -20.015 1.00 96.44 255 GLN A O 1
ATOM 2026 N N . GLU A 1 256 ? 12.828 -18.595 -20.969 1.00 94.75 256 GLU A N 1
ATOM 2027 C CA . GLU A 1 256 ? 14.142 -19.206 -20.695 1.00 94.75 256 GLU A CA 1
ATOM 2028 C C . GLU A 1 256 ? 15.319 -18.326 -21.151 1.00 94.75 256 GLU A C 1
ATOM 2030 O O . GLU A 1 256 ? 16.294 -18.179 -20.420 1.00 94.75 256 GLU A O 1
ATOM 2035 N N . ASN A 1 257 ? 15.187 -17.664 -22.309 1.00 92.94 257 ASN A N 1
ATOM 2036 C CA . ASN A 1 257 ? 16.255 -16.867 -22.924 1.00 92.94 257 ASN A CA 1
ATOM 2037 C C . ASN A 1 257 ? 15.992 -15.352 -22.940 1.00 92.94 257 ASN A C 1
ATOM 2039 O O . ASN A 1 257 ? 16.639 -14.619 -23.695 1.00 92.94 257 ASN A O 1
ATOM 2043 N N . GLY A 1 258 ? 15.044 -14.850 -22.143 1.00 96.06 258 GLY A N 1
ATOM 2044 C CA . GLY A 1 258 ? 14.757 -13.419 -22.141 1.00 96.06 258 GLY A CA 1
ATOM 2045 C C . GLY A 1 258 ? 13.447 -13.014 -21.485 1.00 96.06 258 GLY A C 1
ATOM 2046 O O . GLY A 1 258 ? 12.879 -13.709 -20.648 1.00 96.06 258 GLY A O 1
ATOM 2047 N N . PHE A 1 259 ? 12.964 -11.844 -21.879 1.00 97.31 259 PHE A N 1
ATOM 2048 C CA . PHE A 1 259 ? 11.717 -11.270 -21.406 1.00 97.31 259 PHE A CA 1
ATOM 2049 C C . PHE A 1 259 ? 10.912 -10.768 -22.599 1.00 97.31 259 PHE A C 1
ATOM 2051 O O . PHE A 1 259 ? 11.391 -9.936 -23.374 1.00 97.31 259 PHE A O 1
ATOM 2058 N N . VAL A 1 260 ? 9.684 -11.261 -22.750 1.00 97.44 260 VAL A N 1
ATOM 2059 C CA . VAL A 1 260 ? 8.795 -10.855 -23.843 1.00 97.44 260 VAL A CA 1
ATOM 2060 C C . VAL A 1 260 ? 7.904 -9.724 -23.355 1.00 97.44 260 VAL A C 1
ATOM 2062 O O . VAL A 1 260 ? 7.024 -9.916 -22.514 1.00 97.44 260 VAL A O 1
ATOM 2065 N N . ALA A 1 261 ? 8.132 -8.524 -23.877 1.00 97.31 261 ALA A N 1
ATOM 2066 C CA . ALA A 1 261 ? 7.419 -7.326 -23.478 1.00 97.31 261 ALA A CA 1
ATOM 2067 C C . ALA A 1 261 ? 6.051 -7.224 -24.158 1.00 97.31 261 ALA A C 1
ATOM 2069 O O . ALA A 1 261 ? 5.928 -7.228 -25.379 1.00 97.31 261 ALA A O 1
ATOM 2070 N N . GLN A 1 262 ? 5.016 -7.012 -23.357 1.00 96.88 262 GLN A N 1
ATOM 2071 C CA . GLN A 1 262 ? 3.682 -6.589 -23.783 1.00 96.88 262 GLN A CA 1
ATOM 2072 C C . GLN A 1 262 ? 3.501 -5.067 -23.707 1.00 96.88 262 GLN A C 1
ATOM 2074 O O . GLN A 1 262 ? 2.653 -4.508 -24.403 1.00 96.88 262 GLN A O 1
ATOM 2079 N N . GLY A 1 263 ? 4.306 -4.381 -22.894 1.00 96.50 263 GLY A N 1
ATOM 2080 C CA . GLY A 1 263 ? 4.372 -2.925 -22.862 1.00 96.50 263 GLY A CA 1
ATOM 2081 C C . GLY A 1 263 ? 5.751 -2.434 -22.445 1.00 96.50 263 GLY A C 1
ATOM 2082 O O . GLY A 1 263 ? 6.389 -3.048 -21.597 1.00 96.50 263 GLY A O 1
ATOM 2083 N N . ILE A 1 264 ? 6.207 -1.329 -23.034 1.00 96.50 264 ILE A N 1
ATOM 2084 C CA . ILE A 1 264 ? 7.505 -0.714 -22.723 1.00 96.50 264 ILE A CA 1
ATOM 2085 C C . ILE A 1 264 ? 7.305 0.776 -22.464 1.00 96.50 264 ILE A C 1
ATOM 2087 O O . ILE A 1 264 ? 6.608 1.472 -23.210 1.00 96.50 264 ILE A O 1
ATOM 2091 N N . ARG A 1 265 ? 7.931 1.276 -21.399 1.00 94.88 265 ARG A N 1
ATOM 2092 C CA . ARG A 1 265 ? 7.937 2.696 -21.058 1.00 94.88 265 ARG A CA 1
ATOM 2093 C C . ARG A 1 265 ? 9.293 3.114 -20.506 1.00 94.88 265 ARG A C 1
ATOM 2095 O O . ARG A 1 265 ? 9.801 2.503 -19.574 1.00 94.88 265 ARG A O 1
ATOM 2102 N N . LYS A 1 266 ? 9.833 4.218 -21.015 1.00 94.69 266 LYS A N 1
ATOM 2103 C CA . LYS A 1 266 ? 10.956 4.937 -20.406 1.00 94.69 266 LYS A CA 1
ATOM 2104 C C . LYS A 1 266 ? 10.584 5.440 -19.013 1.00 94.69 266 LYS A C 1
ATOM 2106 O O . LYS A 1 266 ? 9.554 6.096 -18.842 1.00 94.69 266 LYS A O 1
ATOM 2111 N N . VAL A 1 267 ? 11.454 5.194 -18.042 1.00 91.06 267 VAL A N 1
ATOM 2112 C CA . VAL A 1 267 ? 11.291 5.677 -16.670 1.00 91.06 267 VAL A CA 1
ATOM 2113 C C . VAL A 1 267 ? 12.457 6.588 -16.315 1.00 91.06 267 VAL A C 1
ATOM 2115 O O . VAL A 1 267 ? 13.610 6.314 -16.636 1.00 91.06 267 VAL A O 1
ATOM 2118 N N . THR A 1 268 ? 12.155 7.708 -15.669 1.00 87.38 268 THR A N 1
ATOM 2119 C CA . THR A 1 268 ? 13.170 8.644 -15.186 1.00 87.38 268 THR A CA 1
ATOM 2120 C C . THR A 1 268 ? 13.829 8.091 -13.921 1.00 87.38 268 THR A C 1
ATOM 2122 O O . THR A 1 268 ? 13.146 7.530 -13.066 1.00 87.38 268 THR A O 1
ATOM 2125 N N . LEU A 1 269 ? 15.133 8.315 -13.739 1.00 79.38 269 LEU A N 1
ATOM 2126 C CA . LEU A 1 269 ? 15.862 7.954 -12.509 1.00 79.38 269 LEU A CA 1
ATOM 2127 C C . LEU A 1 269 ? 15.238 8.547 -11.234 1.00 79.38 269 LEU A C 1
ATOM 2129 O O . LEU A 1 269 ? 15.332 7.959 -10.168 1.00 79.38 269 LEU A O 1
ATOM 2133 N N . SER A 1 270 ? 14.563 9.696 -11.328 1.00 76.31 270 SER A N 1
ATOM 2134 C CA . SER A 1 270 ? 13.826 10.264 -10.193 1.00 76.31 270 SER A CA 1
ATOM 2135 C C . SER A 1 270 ? 12.611 9.423 -9.786 1.00 76.31 270 SER A C 1
ATOM 2137 O O . SER A 1 270 ? 12.271 9.385 -8.606 1.00 76.31 270 SER A O 1
ATOM 2139 N N . ALA A 1 271 ? 11.975 8.742 -10.744 1.00 70.44 271 ALA A N 1
ATOM 2140 C CA . ALA A 1 271 ? 10.826 7.871 -10.512 1.00 70.44 271 ALA A CA 1
ATOM 2141 C C . ALA A 1 271 ? 11.253 6.475 -10.034 1.00 70.44 271 ALA A C 1
ATOM 2143 O O . ALA A 1 271 ? 10.596 5.898 -9.172 1.00 70.44 271 ALA A O 1
ATOM 2144 N N . ILE A 1 272 ? 12.387 5.959 -10.521 1.00 70.44 272 ILE A N 1
ATOM 2145 C CA . ILE A 1 272 ? 13.048 4.784 -9.936 1.00 70.44 272 ILE A CA 1
ATOM 2146 C C . ILE A 1 272 ? 13.827 5.278 -8.722 1.00 70.44 272 ILE A C 1
ATOM 2148 O O . ILE A 1 272 ? 15.032 5.495 -8.806 1.00 70.44 272 ILE A O 1
ATOM 2152 N N . LYS A 1 273 ? 13.119 5.526 -7.613 1.00 64.56 273 LYS A N 1
ATOM 2153 C CA . LYS A 1 273 ? 13.665 6.076 -6.364 1.00 64.56 273 LYS A CA 1
ATOM 2154 C C . LYS A 1 273 ? 15.090 5.554 -6.137 1.00 64.56 273 LYS A C 1
ATOM 2156 O O . LYS A 1 273 ? 15.294 4.376 -5.844 1.00 64.56 273 LYS A O 1
ATOM 2161 N N . ASN A 1 274 ? 16.061 6.457 -6.310 1.00 54.44 274 ASN A N 1
ATOM 2162 C CA . ASN A 1 274 ? 17.507 6.232 -6.485 1.00 54.44 274 ASN A CA 1
ATOM 2163 C C . ASN A 1 274 ? 18.157 5.142 -5.603 1.00 54.44 274 ASN A C 1
ATOM 2165 O O . ASN A 1 274 ? 19.212 4.621 -5.949 1.00 54.44 274 ASN A O 1
ATOM 2169 N N . ARG A 1 275 ? 17.564 4.786 -4.457 1.00 59.25 275 ARG A N 1
ATOM 2170 C CA . ARG A 1 275 ? 18.123 3.824 -3.495 1.00 59.25 275 ARG A CA 1
ATOM 2171 C C . ARG A 1 275 ? 18.323 2.431 -4.085 1.00 59.25 275 ARG A C 1
ATOM 2173 O O . ARG A 1 275 ? 19.353 1.823 -3.823 1.00 59.25 275 ARG A O 1
ATOM 2180 N N . CYS A 1 276 ? 17.375 1.942 -4.883 1.00 67.69 276 CYS A N 1
ATOM 2181 C CA . CYS A 1 276 ? 17.440 0.576 -5.393 1.00 67.69 276 CYS A CA 1
ATOM 2182 C C . CYS A 1 276 ? 18.526 0.388 -6.453 1.00 67.69 276 CYS A C 1
ATOM 2184 O O . CYS A 1 276 ? 19.207 -0.632 -6.435 1.00 67.69 276 CYS A O 1
ATOM 2186 N N . PHE A 1 277 ? 18.693 1.358 -7.352 1.00 66.62 277 PHE A N 1
ATOM 2187 C CA . PHE A 1 277 ? 19.612 1.239 -8.483 1.00 66.62 277 PHE A CA 1
ATOM 2188 C C . PHE A 1 277 ? 21.017 1.779 -8.162 1.00 66.62 277 PHE A C 1
ATOM 2190 O O . PHE A 1 277 ? 22.004 1.194 -8.596 1.00 66.62 277 PHE A O 1
ATOM 2197 N N . ASN A 1 278 ? 21.145 2.817 -7.323 1.00 65.94 278 ASN A N 1
ATOM 2198 C CA . ASN A 1 278 ? 22.463 3.342 -6.931 1.00 65.94 278 ASN A CA 1
ATOM 2199 C C . ASN A 1 278 ? 23.244 2.403 -6.004 1.00 65.94 278 ASN A C 1
ATOM 2201 O O . ASN A 1 278 ? 24.459 2.535 -5.918 1.00 65.94 278 ASN A O 1
ATOM 2205 N N . GLN A 1 279 ? 22.576 1.483 -5.301 1.00 62.38 279 GLN A N 1
ATOM 2206 C CA . GLN A 1 279 ? 23.270 0.412 -4.577 1.00 62.38 279 GLN A CA 1
ATOM 2207 C C . GLN A 1 279 ? 23.817 -0.673 -5.504 1.00 62.38 279 GLN A C 1
ATOM 2209 O O . GLN A 1 279 ? 24.745 -1.357 -5.109 1.00 62.38 279 GLN A O 1
ATOM 2214 N N . ALA A 1 280 ? 23.240 -0.838 -6.694 1.00 58.16 280 ALA A N 1
ATOM 2215 C CA . ALA A 1 280 ? 23.709 -1.816 -7.668 1.00 58.16 280 ALA A CA 1
ATOM 2216 C C . ALA A 1 280 ? 24.797 -1.253 -8.589 1.00 58.16 280 ALA A C 1
ATOM 2218 O O . ALA A 1 280 ? 25.654 -1.981 -9.049 1.00 58.16 280 ALA A O 1
ATOM 2219 N N . LEU A 1 281 ? 24.785 0.049 -8.881 1.00 59.72 281 LEU A N 1
ATOM 2220 C CA . LEU A 1 281 ? 25.794 0.662 -9.755 1.00 59.72 281 LEU A CA 1
ATOM 2221 C C . LEU A 1 281 ? 27.106 1.044 -9.044 1.00 59.72 281 LEU A C 1
ATOM 2223 O O . LEU A 1 281 ? 28.003 1.558 -9.708 1.00 59.72 281 LEU A O 1
ATOM 2227 N N . LYS A 1 282 ? 27.198 0.852 -7.724 1.00 59.19 282 LYS A N 1
ATOM 2228 C CA . LYS A 1 282 ? 28.426 1.034 -6.937 1.00 59.19 282 LYS A CA 1
ATOM 2229 C C . LYS A 1 282 ? 29.114 -0.302 -6.739 1.00 59.19 282 LYS A C 1
ATOM 2231 O O . LYS A 1 282 ? 30.355 -0.310 -6.853 1.00 59.19 282 LYS A O 1
#

Mean predicted aligned error: 10.06 Å

pLDDT: mean 85.98, std 13.92, range [46.03, 97.81]

Nearest PDB structures (foldseek):
  8s8d-assembly1_i  TM=7.094E-01  e=6.514E-03  Saccharomyces cerevisiae S288C
  6zxf-assembly1_j  TM=6.693E-01  e=4.895E-03  Homo sapiens
  2dgy-assembly1_A  TM=6.547E-01  e=4.123E-03  Homo sapiens
  7zag-assembly1_6  TM=6.378E-01  e=1.029E-02  Pyrococcus abyssi GE5